Protein AF-A0A917MX29-F1 (afdb_monomer_lite)

Sequence (262 aa):
MLNQFNSNFSIVPTKEEEQGAFVQRCGYFIQLFNKLPDYDKLYDWVCLELGLNPNDVRDQNRSIFYPVKTYLNDLLPKDFLNTLKILTLLRHYYSKDVEMLGIFDKKITEIMGKASVSLGIHYKSGAFFPEGEKLLDIELVEFSMTSLSRYPNEEKDLRLALECYQKQIKNGVIENCYRCIEGLVRGLLKNNSTLIDNKPTLMRSIGLSDHWRKILAAYIEYGNEYGRHASENRHQFIDAEVEAYLYTTCLLIRLLVKFKAP

Radius of gyration: 26.78 Å; chains: 1; bounding box: 58×56×72 Å

Foldseek 3Di:
DVLVVCVVVVNDDDLLVLLLVLLVLLLVVQVVLLPDPCSVVLQCQLCVVVVHHSVVVQVVVDDPPDRDDDGVNSQDDSDSVSSQSSLLSVLVVCVVPPVVNVVSLVSSVVSCVPRSDDNQWDDDPSHIDGDDDVVLVCVLLVVLLVLCPVPVQLNVLLVQLVVCLVVVVLLSNLQSLLVSVQSLLCVQVVHDDGPLVCLVVCLVFLPDDPVVSVVVNVLNVVSVCRHPDPDPDDDDDDSVNSVVSSSVSSVVSVSSSPRDGD

pLDDT: mean 86.22, std 11.38, range [46.41, 96.5]

Organism: NCBI:txid1737353

Secondary structure (DSSP, 8-state):
-HHHHHHHTT----HHHHHHHHHHHHHHHHGGGGGSTTHHHHHHHHHHHTT--HHHHHHHT-BTTB-PPP-GGGG--S-HHHHHHHHHHHHHHGGG-HHHHHHHHHHHHHHHTT-SS--SEEEETTEEEESSSHHHHHHHHHHHH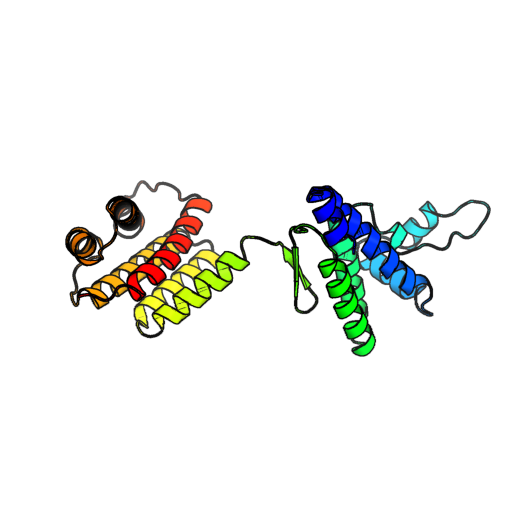HHGGG-HHHHHHHHHHHHHHHTT-HHHHHHHHHHHHHHHHHHHHTS---HHHHHHHHHHHS---HHHHHHHHHHHHHHHHHHT---SSPPPPPHHHHHHHHHHHHHHHHHHHH----

Structure (mmCIF, N/CA/C/O backbone):
data_AF-A0A917MX29-F1
#
_entry.id   AF-A0A917MX29-F1
#
loop_
_atom_site.group_PDB
_atom_site.id
_atom_site.type_symbol
_atom_site.label_atom_id
_atom_site.label_alt_id
_atom_site.label_comp_id
_atom_site.label_asym_id
_atom_site.label_entity_id
_atom_site.label_seq_id
_atom_site.pdbx_PDB_ins_code
_atom_site.Cartn_x
_atom_site.Cartn_y
_atom_site.Cartn_z
_atom_site.occupancy
_atom_site.B_iso_or_equiv
_atom_site.auth_seq_id
_atom_site.auth_comp_id
_atom_site.auth_asym_id
_atom_site.auth_atom_id
_atom_site.pdbx_PDB_model_num
ATOM 1 N N . MET A 1 1 ? 13.302 -25.825 -7.436 1.00 70.88 1 MET A N 1
ATOM 2 C CA . MET A 1 1 ? 14.668 -26.393 -7.414 1.00 70.88 1 MET A CA 1
ATOM 3 C C . MET A 1 1 ? 15.648 -25.454 -6.714 1.00 70.88 1 MET A C 1
ATOM 5 O O . MET A 1 1 ? 16.184 -25.865 -5.701 1.00 70.88 1 MET A O 1
ATOM 9 N N . LEU A 1 2 ? 15.816 -24.195 -7.150 1.00 73.12 2 LEU A N 1
ATOM 10 C CA . LEU A 1 2 ? 16.740 -23.253 -6.489 1.00 73.12 2 LEU A CA 1
ATOM 11 C C . LEU A 1 2 ? 16.353 -22.916 -5.034 1.00 73.12 2 LEU A C 1
ATOM 13 O O . LEU A 1 2 ? 17.198 -23.008 -4.160 1.00 73.12 2 LEU A O 1
ATOM 17 N N . ASN A 1 3 ? 15.072 -22.652 -4.744 1.00 73.38 3 ASN A N 1
ATOM 18 C CA . ASN A 1 3 ? 14.622 -22.383 -3.363 1.00 73.38 3 ASN A CA 1
ATOM 19 C C . ASN A 1 3 ? 14.904 -23.561 -2.414 1.00 73.38 3 ASN A C 1
ATOM 21 O O . ASN A 1 3 ? 15.289 -23.369 -1.267 1.00 73.38 3 ASN A O 1
ATOM 25 N N . GLN A 1 4 ? 14.761 -24.790 -2.917 1.00 78.00 4 GLN A N 1
ATOM 26 C CA . GLN A 1 4 ? 15.063 -26.005 -2.160 1.00 78.00 4 GLN A CA 1
ATOM 27 C C . GLN A 1 4 ? 16.574 -26.178 -1.956 1.00 78.00 4 GLN A C 1
ATOM 29 O O . GLN A 1 4 ? 16.999 -26.553 -0.872 1.00 78.00 4 GLN A O 1
ATOM 34 N N . PHE A 1 5 ? 17.389 -25.861 -2.969 1.00 85.69 5 PHE A N 1
ATOM 35 C CA . PHE A 1 5 ? 18.845 -25.831 -2.842 1.00 85.69 5 PHE A CA 1
ATOM 36 C C . PHE A 1 5 ? 19.285 -24.802 -1.790 1.00 85.69 5 PHE A C 1
ATOM 38 O O . PHE A 1 5 ? 19.964 -25.167 -0.839 1.00 85.69 5 PHE A O 1
ATOM 45 N N . ASN A 1 6 ? 18.825 -23.553 -1.893 1.00 83.50 6 ASN A N 1
ATOM 46 C CA . ASN A 1 6 ? 19.144 -22.494 -0.932 1.00 83.50 6 ASN A CA 1
ATOM 47 C C . ASN A 1 6 ? 18.762 -22.898 0.499 1.00 83.50 6 ASN A C 1
ATOM 49 O O . ASN A 1 6 ? 19.570 -22.753 1.413 1.00 83.50 6 ASN A O 1
ATOM 53 N N . SER A 1 7 ? 17.585 -23.508 0.673 1.00 80.94 7 SER A N 1
ATOM 54 C CA . SER A 1 7 ? 17.150 -24.054 1.962 1.00 80.94 7 SER A CA 1
ATOM 55 C C . SER A 1 7 ? 18.061 -25.172 2.481 1.00 80.94 7 SER A C 1
ATOM 57 O O . SER A 1 7 ? 18.324 -25.220 3.677 1.00 80.94 7 SER A O 1
ATOM 59 N N . ASN A 1 8 ? 18.541 -26.069 1.615 1.00 89.44 8 ASN A N 1
ATOM 60 C CA . ASN A 1 8 ? 19.403 -27.187 2.012 1.00 89.44 8 ASN A CA 1
ATOM 61 C C . ASN A 1 8 ? 20.819 -26.742 2.411 1.00 89.44 8 ASN A C 1
ATOM 63 O O . ASN A 1 8 ? 21.475 -27.433 3.186 1.00 89.44 8 ASN A O 1
ATOM 67 N N . PHE A 1 9 ? 21.291 -25.612 1.879 1.00 91.19 9 PHE A N 1
ATOM 68 C CA . PHE A 1 9 ? 22.631 -25.072 2.135 1.00 91.19 9 PHE A CA 1
ATOM 69 C C . PHE A 1 9 ? 22.625 -23.834 3.044 1.00 91.19 9 PHE A C 1
ATOM 71 O O . PHE A 1 9 ? 23.660 -23.190 3.195 1.00 91.19 9 PHE A O 1
ATOM 78 N N . SER A 1 10 ? 21.480 -23.494 3.648 1.00 89.06 10 SER A N 1
ATOM 79 C CA . SER A 1 10 ? 21.308 -22.302 4.494 1.00 89.06 10 SER A CA 1
ATOM 80 C C . SER A 1 10 ? 21.755 -20.999 3.813 1.00 89.06 10 SER A C 1
ATOM 82 O O . SER A 1 10 ? 22.268 -20.090 4.462 1.00 89.06 10 SER A O 1
ATOM 84 N N . ILE A 1 11 ? 21.567 -20.910 2.494 1.00 88.19 11 ILE A N 1
ATOM 85 C CA . ILE A 1 11 ? 21.863 -19.711 1.709 1.00 88.19 11 ILE A CA 1
ATOM 86 C C . ILE A 1 11 ? 20.618 -18.829 1.736 1.00 88.19 11 ILE A C 1
ATOM 88 O O . ILE A 1 11 ? 19.571 -19.213 1.215 1.00 88.19 11 ILE A O 1
ATOM 92 N N . VAL A 1 12 ? 20.732 -17.641 2.324 1.00 88.00 12 VAL A N 1
ATOM 93 C CA . VAL A 1 12 ? 19.668 -16.631 2.327 1.00 88.00 12 VAL A CA 1
ATOM 94 C C . VAL A 1 12 ? 20.173 -15.436 1.523 1.00 88.00 12 VAL A C 1
ATOM 96 O O . VAL A 1 12 ? 21.006 -14.693 2.043 1.00 88.00 12 VAL A O 1
ATOM 99 N N . PRO A 1 13 ? 19.744 -15.266 0.259 1.00 89.06 13 PRO A N 1
ATOM 100 C CA . PRO A 1 13 ? 20.169 -14.120 -0.529 1.00 89.06 13 PRO A CA 1
ATOM 101 C C . PRO A 1 13 ? 19.597 -12.827 0.048 1.00 89.06 13 PRO A C 1
ATOM 103 O O . PRO A 1 13 ? 18.505 -12.814 0.630 1.00 89.06 13 PRO A O 1
ATOM 106 N N . THR A 1 14 ? 20.322 -11.726 -0.129 1.00 90.94 14 THR A N 1
ATOM 107 C CA . THR A 1 14 ? 19.802 -10.402 0.216 1.00 90.94 14 THR A CA 1
ATOM 108 C C . THR A 1 14 ? 18.717 -9.972 -0.772 1.00 90.94 14 THR A C 1
ATOM 110 O O . THR A 1 14 ? 18.572 -10.521 -1.871 1.00 90.94 14 THR A O 1
ATOM 113 N N . LYS A 1 15 ? 17.944 -8.947 -0.399 1.00 88.00 15 LYS A N 1
ATOM 114 C CA . LYS A 1 15 ? 16.954 -8.340 -1.295 1.00 88.00 15 LYS A CA 1
ATOM 115 C C . LYS A 1 15 ? 17.612 -7.848 -2.586 1.00 88.00 15 LYS A C 1
ATOM 117 O O . LYS A 1 15 ? 17.077 -8.072 -3.665 1.00 88.00 15 LYS A O 1
ATOM 122 N N . GLU A 1 16 ? 18.773 -7.212 -2.484 1.00 92.31 16 GLU A N 1
ATOM 123 C CA . GLU A 1 16 ? 19.524 -6.664 -3.615 1.00 92.31 16 GLU A CA 1
ATOM 124 C C . GLU A 1 16 ? 20.020 -7.776 -4.553 1.00 92.31 16 GLU A C 1
ATOM 126 O O . GLU A 1 16 ? 19.913 -7.651 -5.774 1.00 92.31 16 GLU A O 1
ATOM 131 N N . GLU A 1 17 ? 20.507 -8.891 -4.000 1.00 93.31 17 GLU A N 1
ATOM 132 C CA . GLU A 1 17 ? 20.921 -10.063 -4.778 1.00 93.31 17 GLU A CA 1
ATOM 133 C C . GLU A 1 17 ? 19.740 -10.684 -5.532 1.00 93.31 17 GLU A C 1
ATOM 135 O O . GLU A 1 17 ? 19.845 -10.992 -6.723 1.00 93.31 17 GLU A O 1
ATOM 140 N N . GLU A 1 18 ? 18.587 -10.823 -4.873 1.00 94.00 18 GLU A N 1
ATOM 141 C CA . GLU A 1 18 ? 17.386 -11.381 -5.495 1.00 94.00 18 GLU A CA 1
ATOM 142 C C . GLU A 1 18 ? 16.771 -10.426 -6.530 1.00 94.00 18 GLU A C 1
ATOM 144 O O . GLU A 1 18 ? 16.300 -10.875 -7.578 1.00 94.00 18 GLU A O 1
ATOM 149 N N . GLN A 1 19 ? 16.837 -9.110 -6.306 1.00 94.62 19 GLN A N 1
ATOM 150 C CA . GLN A 1 19 ? 16.494 -8.104 -7.313 1.00 94.62 19 GLN A CA 1
ATOM 151 C C . GLN A 1 19 ? 17.418 -8.206 -8.532 1.00 94.62 19 GLN A C 1
ATOM 153 O O . GLN A 1 19 ? 16.934 -8.212 -9.664 1.00 94.62 19 GLN A O 1
ATOM 158 N N . GLY A 1 20 ? 18.727 -8.383 -8.331 1.00 94.31 20 GLY A N 1
ATOM 159 C CA . GLY A 1 20 ? 19.675 -8.646 -9.415 1.00 94.31 20 GLY A CA 1
ATOM 160 C C . GLY A 1 20 ? 19.345 -9.928 -10.190 1.00 94.31 20 GLY A C 1
ATOM 161 O O . GLY A 1 20 ? 19.308 -9.926 -11.424 1.00 94.31 20 GLY A O 1
ATOM 162 N N . ALA A 1 21 ? 19.019 -11.015 -9.486 1.00 93.50 21 ALA A N 1
ATOM 163 C CA . ALA A 1 21 ? 18.576 -12.265 -10.101 1.00 93.50 21 ALA A CA 1
ATOM 164 C C . ALA A 1 21 ? 17.251 -12.097 -10.869 1.00 93.50 21 ALA A C 1
ATOM 166 O O . ALA A 1 21 ? 17.077 -12.666 -11.951 1.00 93.50 21 ALA A O 1
ATOM 167 N N . PHE A 1 22 ? 16.320 -11.286 -10.359 1.00 94.69 22 PHE A N 1
ATOM 168 C CA . PHE A 1 22 ? 15.083 -10.933 -11.053 1.00 94.69 22 PHE A CA 1
ATOM 169 C C . PHE A 1 22 ? 15.354 -10.187 -12.361 1.00 94.69 22 PHE A C 1
ATOM 171 O O . PHE A 1 22 ? 14.794 -10.575 -13.389 1.00 94.69 22 PHE A O 1
ATOM 178 N N . VAL A 1 23 ? 16.247 -9.190 -12.352 1.00 94.81 23 VAL A N 1
ATOM 179 C CA . VAL A 1 23 ? 16.668 -8.465 -13.564 1.00 94.81 23 VAL A CA 1
ATOM 180 C C . VAL A 1 23 ? 17.221 -9.438 -14.605 1.00 94.81 23 VAL A C 1
ATOM 182 O O . VAL A 1 23 ? 16.808 -9.398 -15.762 1.00 94.81 23 VAL A O 1
ATOM 185 N N . GLN A 1 24 ? 18.074 -10.383 -14.199 1.00 93.31 24 GLN A N 1
ATOM 186 C CA . GLN A 1 24 ? 18.607 -11.405 -15.109 1.00 93.31 24 GLN A CA 1
ATOM 187 C C . GLN A 1 24 ? 17.505 -12.297 -15.699 1.00 93.31 24 GLN A C 1
ATOM 189 O O . GLN A 1 24 ? 17.464 -12.510 -16.911 1.00 93.31 24 GLN A O 1
ATOM 194 N N . ARG A 1 25 ? 16.577 -12.793 -14.867 1.00 94.38 25 ARG A N 1
ATOM 195 C CA . ARG A 1 25 ? 15.435 -13.608 -15.325 1.00 94.38 25 ARG A CA 1
ATOM 196 C C . ARG A 1 25 ? 14.557 -12.847 -16.321 1.00 94.38 25 ARG A C 1
ATOM 198 O O . ARG A 1 25 ? 14.152 -13.425 -17.330 1.00 94.38 25 ARG A O 1
ATOM 205 N N . CYS A 1 26 ? 14.302 -11.565 -16.067 1.00 94.44 26 CYS A N 1
ATOM 206 C CA . CYS A 1 26 ? 13.565 -10.697 -16.982 1.00 94.44 26 CYS A CA 1
ATOM 207 C C . CYS A 1 26 ? 14.339 -10.450 -18.277 1.00 94.44 26 CYS A C 1
ATOM 209 O O . CYS A 1 26 ? 13.745 -10.523 -19.346 1.00 94.44 26 CYS A O 1
ATOM 211 N N . GLY A 1 27 ? 15.657 -10.259 -18.210 1.00 92.81 27 GLY A N 1
ATOM 212 C CA . GLY A 1 27 ? 16.512 -10.123 -19.389 1.00 92.81 27 GLY A CA 1
ATOM 213 C C . GLY A 1 27 ? 16.423 -11.325 -20.334 1.00 92.81 27 GLY A C 1
ATOM 214 O O . GLY A 1 27 ? 16.344 -11.138 -21.546 1.00 92.81 27 GLY A O 1
ATOM 215 N N . TYR A 1 28 ? 16.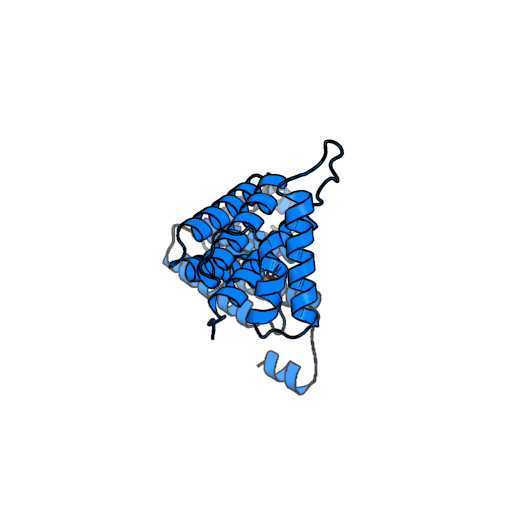364 -12.556 -19.812 1.00 92.81 28 TYR A N 1
ATOM 216 C CA . TYR A 1 28 ? 16.143 -13.748 -20.646 1.00 92.81 28 TYR A CA 1
ATOM 217 C C . TYR A 1 28 ? 14.750 -13.781 -21.282 1.00 92.81 28 TYR A C 1
ATOM 219 O O . TYR A 1 28 ? 14.596 -14.222 -22.418 1.00 92.81 28 TYR A O 1
ATOM 227 N N . PHE A 1 29 ? 13.728 -13.325 -20.558 1.00 94.12 29 PHE A N 1
ATOM 228 C CA . PHE A 1 29 ? 12.374 -13.230 -21.096 1.00 94.12 29 PHE A CA 1
ATOM 229 C C . PHE A 1 29 ? 12.274 -12.161 -22.194 1.00 94.12 29 PHE A C 1
ATOM 231 O O . PHE A 1 29 ? 11.731 -12.432 -23.262 1.00 94.12 29 PHE A O 1
ATOM 238 N N . ILE A 1 30 ? 12.866 -10.986 -21.972 1.00 91.69 30 ILE A N 1
ATOM 239 C CA . ILE A 1 30 ? 12.872 -9.863 -22.915 1.00 91.69 30 ILE A CA 1
ATOM 240 C C . ILE A 1 30 ? 13.612 -10.223 -24.216 1.00 91.69 30 ILE A C 1
ATOM 242 O O . ILE A 1 30 ? 13.196 -9.822 -25.301 1.00 91.69 30 ILE A O 1
ATOM 246 N N . GLN A 1 31 ? 14.639 -11.075 -24.157 1.00 90.00 31 GLN A N 1
ATOM 247 C CA . GLN A 1 31 ? 15.323 -11.567 -25.362 1.00 90.00 31 GLN A CA 1
ATOM 248 C C . GLN A 1 31 ? 14.411 -12.309 -26.344 1.00 90.00 31 GLN A C 1
ATOM 250 O O . GLN A 1 31 ? 14.731 -12.381 -27.533 1.00 90.00 31 GLN A O 1
ATOM 255 N N . LEU A 1 32 ? 13.283 -12.858 -25.885 1.00 90.00 32 LEU A N 1
ATOM 256 C CA . LEU A 1 32 ? 12.332 -13.530 -26.769 1.00 90.00 32 LEU A CA 1
ATOM 257 C C . LEU A 1 32 ? 11.683 -12.550 -27.758 1.00 90.00 32 LEU A C 1
ATOM 259 O O . LEU A 1 32 ? 11.400 -12.940 -28.890 1.00 90.00 32 LEU A O 1
ATOM 263 N N . PHE A 1 33 ? 11.534 -11.275 -27.381 1.00 89.25 33 PHE A N 1
ATOM 264 C CA . PHE A 1 33 ? 10.948 -10.237 -28.233 1.00 89.25 33 PHE A CA 1
ATOM 265 C C . PHE A 1 33 ? 11.866 -9.848 -29.400 1.00 89.25 33 PHE A C 1
ATOM 267 O O . PHE A 1 33 ? 11.380 -9.449 -30.452 1.00 89.25 33 PHE A O 1
ATOM 274 N N . ASN A 1 34 ? 13.182 -10.064 -29.285 1.00 86.88 34 ASN A N 1
ATOM 275 C CA . ASN A 1 34 ? 14.170 -9.738 -30.329 1.00 86.88 34 ASN A CA 1
ATOM 276 C C . ASN A 1 34 ? 13.963 -10.498 -31.654 1.00 86.88 34 ASN A C 1
ATOM 278 O O . ASN A 1 34 ? 14.605 -10.185 -32.667 1.00 86.88 34 ASN A O 1
ATOM 282 N N . LYS A 1 35 ? 13.134 -11.548 -31.621 1.00 88.38 35 LYS A N 1
ATOM 283 C CA . LYS A 1 35 ? 12.780 -12.399 -32.762 1.00 88.38 35 LYS A CA 1
ATOM 284 C C . LYS A 1 35 ? 11.438 -12.023 -33.394 1.00 88.38 35 LYS A C 1
ATOM 286 O O . LYS A 1 35 ? 11.057 -12.655 -34.376 1.00 88.38 35 LYS A O 1
ATOM 291 N N . LEU A 1 36 ? 10.721 -11.047 -32.837 1.00 88.75 36 LEU A N 1
ATOM 292 C CA . LEU A 1 36 ? 9.434 -10.633 -33.374 1.00 88.75 36 LEU A CA 1
ATOM 293 C C . LEU A 1 36 ? 9.610 -9.855 -34.688 1.00 88.75 36 LEU A C 1
ATOM 295 O O . LEU A 1 36 ? 10.566 -9.085 -34.814 1.00 88.75 36 LEU A O 1
ATOM 299 N N . PRO A 1 37 ? 8.700 -10.027 -35.664 1.00 88.06 37 PRO A N 1
ATOM 300 C CA . PRO A 1 37 ? 8.773 -9.322 -36.945 1.00 88.06 37 PRO A CA 1
ATOM 301 C C . PRO A 1 37 ? 8.727 -7.792 -36.825 1.00 88.06 37 PRO A C 1
ATOM 303 O O . PRO A 1 37 ? 9.249 -7.089 -37.684 1.00 88.06 37 PRO A O 1
ATOM 306 N N . ASP A 1 38 ? 8.098 -7.271 -35.773 1.00 90.94 38 ASP A N 1
ATOM 307 C CA . ASP A 1 38 ? 7.887 -5.847 -35.500 1.00 90.94 38 ASP A CA 1
ATOM 308 C C . ASP A 1 38 ? 8.822 -5.291 -34.415 1.00 90.94 38 ASP A C 1
ATOM 310 O O . ASP A 1 38 ? 8.616 -4.180 -33.922 1.00 90.94 38 ASP A O 1
ATOM 314 N N . TYR A 1 39 ? 9.880 -6.031 -34.076 1.00 92.06 39 TYR A N 1
ATOM 315 C CA . TYR A 1 39 ? 10.790 -5.693 -32.988 1.00 92.06 39 TYR A CA 1
ATOM 316 C C . TYR A 1 39 ? 11.366 -4.269 -33.073 1.00 92.06 39 TYR A C 1
ATOM 318 O O . TYR A 1 39 ? 11.415 -3.581 -32.058 1.00 92.06 39 TYR A O 1
ATOM 326 N N . ASP A 1 40 ? 11.755 -3.787 -34.258 1.00 91.88 40 ASP A N 1
ATOM 327 C CA . ASP A 1 40 ? 12.324 -2.436 -34.393 1.00 91.88 40 ASP A CA 1
ATOM 328 C C . ASP A 1 40 ? 11.312 -1.342 -34.019 1.00 91.88 40 ASP A C 1
ATOM 330 O O . ASP A 1 40 ? 11.675 -0.359 -33.375 1.00 91.88 40 ASP A O 1
ATOM 334 N N . LYS A 1 41 ? 10.026 -1.547 -34.348 1.00 94.06 41 LYS A N 1
ATOM 335 C CA . LYS A 1 41 ? 8.942 -0.631 -33.960 1.00 94.06 41 LYS A CA 1
ATOM 336 C C . LYS A 1 41 ? 8.697 -0.672 -32.460 1.00 94.06 41 LYS A C 1
ATOM 338 O O . LYS A 1 41 ? 8.479 0.372 -31.853 1.00 94.06 41 LYS A O 1
ATOM 343 N N . LEU A 1 42 ? 8.717 -1.870 -31.875 1.00 94.25 42 LEU A N 1
ATOM 344 C CA . LEU A 1 42 ? 8.610 -2.042 -30.432 1.00 94.25 42 LEU A CA 1
ATOM 345 C C . LEU A 1 42 ? 9.764 -1.331 -29.714 1.00 94.25 42 LEU A C 1
ATOM 347 O O . LEU A 1 42 ? 9.528 -0.592 -28.764 1.00 94.25 42 LEU A O 1
ATOM 351 N N . TYR A 1 43 ? 10.998 -1.533 -30.177 1.00 93.88 43 TYR A N 1
ATOM 352 C CA . TYR A 1 43 ? 12.190 -0.916 -29.605 1.00 93.88 43 TYR A CA 1
ATOM 353 C C . TYR A 1 43 ? 12.117 0.613 -29.660 1.00 93.88 43 TYR A C 1
ATOM 355 O O . TYR A 1 43 ? 12.311 1.266 -28.637 1.00 93.88 43 TYR A O 1
ATOM 363 N N . ASP A 1 44 ? 11.780 1.181 -30.823 1.00 94.44 44 ASP A N 1
ATOM 364 C CA . ASP A 1 44 ? 11.610 2.629 -30.986 1.00 94.44 44 ASP A CA 1
ATOM 365 C C . ASP A 1 44 ? 10.549 3.182 -30.044 1.00 94.44 44 ASP A C 1
ATOM 367 O O . ASP A 1 44 ? 10.771 4.195 -29.384 1.00 94.44 44 ASP A O 1
ATOM 371 N N . TRP A 1 45 ? 9.413 2.491 -29.950 1.00 95.75 45 TRP A N 1
ATOM 372 C CA . TRP A 1 45 ? 8.330 2.888 -29.067 1.00 95.75 45 TRP A CA 1
ATOM 373 C C . TRP A 1 45 ? 8.765 2.872 -27.594 1.00 95.75 45 TRP A C 1
ATOM 375 O O . TRP A 1 45 ? 8.568 3.863 -26.897 1.00 95.75 45 TRP A O 1
ATOM 385 N N . VAL A 1 46 ? 9.442 1.812 -27.133 1.00 94.38 46 VAL A N 1
ATOM 386 C CA . VAL A 1 46 ? 9.964 1.740 -25.755 1.00 94.38 46 VAL A CA 1
ATOM 387 C C . VAL A 1 46 ? 10.977 2.857 -25.482 1.00 94.38 46 VAL A C 1
ATOM 389 O O . VAL A 1 46 ? 10.911 3.479 -24.425 1.00 94.38 46 VAL A O 1
ATOM 392 N N . CYS A 1 47 ? 11.890 3.147 -26.415 1.00 93.81 47 CYS A N 1
ATOM 393 C CA . CYS A 1 47 ? 12.835 4.260 -26.281 1.00 93.81 47 CYS A CA 1
ATOM 394 C C . CYS A 1 47 ? 12.110 5.597 -26.098 1.00 93.81 47 CYS A C 1
ATOM 396 O O . CYS A 1 47 ? 12.421 6.334 -25.163 1.00 93.81 47 CYS A O 1
ATOM 398 N N . LEU A 1 48 ? 11.121 5.887 -26.946 1.00 95.19 48 LEU A N 1
ATOM 399 C CA . LEU A 1 48 ? 10.369 7.140 -26.891 1.00 95.19 48 LEU A CA 1
ATOM 400 C C . LEU A 1 48 ? 9.593 7.294 -25.577 1.00 95.19 48 LEU A C 1
ATOM 402 O O . LEU A 1 48 ? 9.636 8.364 -24.974 1.00 95.19 48 LEU A O 1
ATOM 406 N N . GLU A 1 49 ? 8.955 6.229 -25.091 1.00 95.25 49 GLU A N 1
ATOM 407 C CA . GLU A 1 49 ? 8.251 6.232 -23.798 1.00 95.25 49 GLU A CA 1
ATOM 408 C C . GLU A 1 49 ? 9.202 6.409 -22.600 1.00 95.25 49 GLU A C 1
ATOM 410 O O . GLU A 1 49 ? 8.815 6.926 -21.553 1.00 95.25 49 GLU A O 1
ATOM 415 N N . LEU A 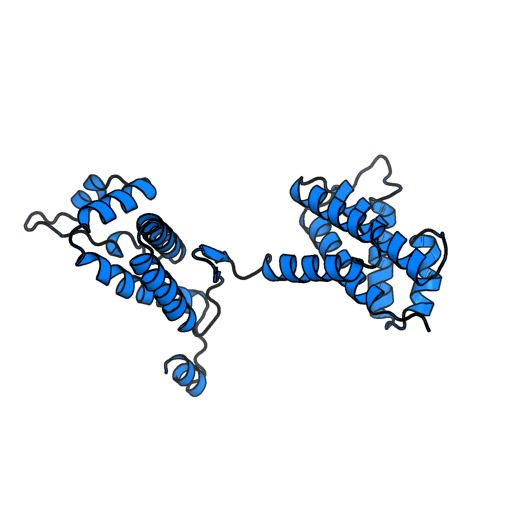1 50 ? 10.472 6.023 -22.750 1.00 91.88 50 LEU A N 1
ATOM 416 C CA . LEU A 1 50 ? 11.531 6.301 -21.775 1.00 91.88 50 LEU A CA 1
ATOM 417 C C . LEU A 1 50 ? 12.144 7.706 -21.929 1.00 91.88 50 LEU A C 1
ATOM 419 O O . LEU A 1 50 ? 13.034 8.062 -21.156 1.00 91.88 50 LEU A O 1
ATOM 423 N N . GLY A 1 51 ? 11.691 8.506 -22.901 1.00 93.44 51 GLY A N 1
ATOM 424 C CA . GLY A 1 51 ? 12.249 9.827 -23.204 1.00 93.44 51 GLY A CA 1
ATOM 425 C C . GLY A 1 51 ? 13.609 9.776 -23.906 1.00 93.44 51 GLY A C 1
ATOM 426 O O . GLY A 1 51 ? 14.375 10.735 -23.833 1.00 93.44 51 GLY A O 1
ATOM 427 N N . LEU A 1 52 ? 13.930 8.660 -24.561 1.00 92.06 52 LEU A N 1
ATOM 428 C CA . LEU A 1 52 ? 15.173 8.442 -25.294 1.00 92.06 52 LEU A CA 1
ATOM 429 C C . LEU A 1 52 ? 14.932 8.560 -26.800 1.00 92.06 52 LEU A C 1
ATOM 431 O O . LEU A 1 52 ? 13.953 8.042 -27.337 1.00 92.06 52 LEU A O 1
ATOM 435 N N . ASN A 1 53 ? 15.870 9.187 -27.505 1.00 92.50 53 ASN A N 1
ATOM 436 C CA . ASN A 1 53 ? 15.889 9.156 -28.961 1.00 92.50 53 ASN A CA 1
ATOM 437 C C . ASN A 1 53 ? 16.485 7.814 -29.427 1.00 92.50 53 ASN A C 1
ATOM 439 O O . ASN A 1 53 ? 17.661 7.549 -29.163 1.00 92.50 53 ASN A O 1
ATOM 443 N N . PRO A 1 54 ? 15.721 6.960 -30.130 1.00 90.75 54 PRO A N 1
ATOM 444 C CA . PRO A 1 54 ? 16.194 5.633 -30.507 1.00 90.75 54 PRO A CA 1
ATOM 445 C C . PRO A 1 54 ? 17.396 5.662 -31.462 1.00 90.75 54 PRO A C 1
ATOM 447 O O . PRO A 1 54 ? 18.198 4.729 -31.452 1.00 90.75 54 PRO A O 1
ATOM 450 N N . ASN A 1 55 ? 17.558 6.718 -32.267 1.00 90.12 55 ASN A N 1
ATOM 451 C CA . ASN A 1 55 ? 18.725 6.858 -33.140 1.00 90.12 55 ASN A CA 1
ATOM 452 C C . ASN A 1 55 ? 19.992 7.137 -32.332 1.00 90.12 55 ASN A C 1
ATOM 454 O O . ASN A 1 55 ? 21.007 6.496 -32.581 1.00 90.12 55 ASN A O 1
ATOM 458 N N . ASP A 1 56 ? 19.904 7.988 -31.307 1.00 89.00 56 ASP A N 1
ATOM 459 C CA . ASP A 1 56 ? 21.042 8.294 -30.437 1.00 89.00 56 ASP A CA 1
ATOM 460 C C . ASP A 1 56 ? 21.495 7.037 -29.680 1.00 89.00 56 ASP A C 1
ATOM 462 O O . ASP A 1 56 ? 22.690 6.756 -29.591 1.00 89.00 56 ASP A O 1
ATOM 466 N N . VAL A 1 57 ? 20.545 6.225 -29.198 1.00 87.31 57 VAL A N 1
ATOM 467 C CA . VAL A 1 57 ? 20.856 4.952 -28.524 1.00 87.31 57 VAL A CA 1
ATOM 468 C C . VAL A 1 57 ? 21.486 3.941 -29.490 1.00 87.31 57 VAL A C 1
ATOM 470 O O . VAL A 1 57 ? 22.416 3.221 -29.120 1.00 87.31 57 VAL A O 1
ATOM 473 N N . ARG A 1 58 ? 21.026 3.881 -30.745 1.00 86.69 58 ARG A N 1
ATOM 474 C CA . ARG A 1 58 ? 21.646 3.033 -31.777 1.00 86.69 58 ARG A CA 1
ATOM 475 C C . ARG A 1 58 ? 23.050 3.499 -32.129 1.00 86.69 58 ARG A C 1
ATOM 477 O O . ARG A 1 58 ? 23.944 2.665 -32.228 1.00 86.69 58 ARG A O 1
ATOM 484 N N . ASP A 1 59 ? 23.249 4.801 -32.299 1.00 83.25 59 ASP A N 1
ATOM 485 C CA . ASP A 1 59 ? 24.530 5.388 -32.689 1.00 83.25 59 ASP A CA 1
ATOM 486 C C . ASP A 1 59 ? 25.593 5.217 -31.600 1.00 83.25 59 ASP A C 1
ATOM 488 O O . ASP A 1 59 ? 26.736 4.897 -31.920 1.00 83.25 59 ASP A O 1
ATOM 492 N N . GLN A 1 60 ? 25.214 5.296 -30.320 1.00 80.00 60 GLN A N 1
ATOM 493 C CA . GLN A 1 60 ? 26.100 4.952 -29.197 1.00 80.00 60 GLN A CA 1
ATOM 494 C C . GLN A 1 60 ? 26.585 3.496 -29.236 1.00 80.00 60 GLN A C 1
ATOM 496 O O . GLN A 1 60 ? 27.675 3.194 -28.752 1.00 80.00 60 GLN A O 1
ATOM 501 N N . ASN A 1 61 ? 25.794 2.599 -29.827 1.00 71.56 61 ASN A N 1
ATOM 502 C CA . ASN A 1 61 ? 26.101 1.176 -29.931 1.00 71.56 61 ASN A CA 1
ATOM 503 C C . ASN A 1 61 ? 26.695 0.780 -31.292 1.00 71.56 61 ASN A C 1
ATOM 505 O O . ASN A 1 61 ? 27.050 -0.383 -31.482 1.00 71.56 61 ASN A O 1
ATOM 509 N N . ARG A 1 62 ? 26.832 1.706 -32.254 1.00 71.38 62 ARG A N 1
ATOM 510 C CA . ARG A 1 62 ? 27.407 1.396 -33.569 1.00 71.38 62 ARG A CA 1
ATOM 511 C C . ARG A 1 62 ? 28.910 1.153 -33.458 1.00 71.38 62 ARG A C 1
ATOM 513 O O . ARG A 1 62 ? 29.692 2.050 -33.162 1.00 71.38 62 ARG A O 1
ATOM 520 N N . SER A 1 63 ? 29.327 -0.065 -33.797 1.00 67.69 63 SER A N 1
ATOM 521 C CA . SER A 1 63 ? 30.713 -0.328 -34.179 1.00 67.69 63 SER A CA 1
ATOM 522 C C . SER A 1 63 ? 30.951 0.190 -35.597 1.00 67.69 63 SER A C 1
ATOM 524 O O . SER A 1 63 ? 30.116 -0.011 -36.477 1.00 67.69 63 SER A O 1
ATOM 526 N N . ILE A 1 64 ? 32.118 0.794 -35.839 1.00 65.44 64 ILE A N 1
ATOM 527 C CA . ILE A 1 64 ? 32.543 1.303 -37.158 1.00 65.44 64 ILE A CA 1
ATOM 528 C C . ILE A 1 64 ? 32.481 0.206 -38.241 1.00 65.44 64 ILE A C 1
ATOM 530 O O . ILE A 1 64 ? 32.346 0.507 -39.424 1.00 65.44 64 ILE A O 1
ATOM 534 N N . PHE A 1 65 ? 32.549 -1.069 -37.847 1.00 63.72 65 PHE A N 1
ATOM 535 C CA . PHE A 1 65 ? 32.727 -2.184 -38.774 1.00 63.72 65 PHE A CA 1
ATOM 536 C C . PHE A 1 65 ? 31.469 -3.020 -39.038 1.00 63.72 65 PHE A C 1
ATOM 538 O O . PHE A 1 65 ? 31.452 -3.742 -40.031 1.00 63.72 65 PHE A O 1
ATOM 545 N N . TYR A 1 66 ? 30.419 -2.933 -38.209 1.00 59.78 66 TYR A N 1
ATOM 546 C CA . TYR A 1 66 ? 29.204 -3.744 -38.378 1.00 59.78 66 TYR A CA 1
ATOM 547 C C . TYR A 1 66 ? 27.960 -3.041 -37.818 1.00 59.78 66 TYR A C 1
ATOM 549 O O . TYR A 1 66 ? 28.039 -2.443 -36.742 1.00 59.78 66 TYR A O 1
ATOM 557 N N . PRO A 1 67 ? 26.791 -3.150 -38.482 1.00 59.72 67 PRO A N 1
ATOM 558 C CA . PRO A 1 67 ? 25.532 -2.700 -37.904 1.00 59.72 67 PRO A CA 1
ATOM 559 C C . PRO A 1 67 ? 25.231 -3.530 -36.650 1.00 59.72 67 PRO A C 1
ATOM 561 O O . PRO A 1 67 ? 24.923 -4.720 -36.730 1.00 59.72 67 PRO A O 1
ATOM 564 N N . VAL A 1 68 ? 25.354 -2.909 -35.478 1.00 68.06 68 VAL A N 1
ATOM 565 C CA . VAL A 1 68 ? 25.021 -3.545 -34.201 1.00 68.06 68 VAL A CA 1
ATOM 566 C C . VAL A 1 68 ? 23.506 -3.524 -34.052 1.00 68.06 68 VAL A C 1
ATOM 568 O O . VAL A 1 68 ? 22.886 -2.461 -34.027 1.00 68.06 68 VAL A O 1
ATOM 571 N N . LYS A 1 69 ? 22.897 -4.711 -33.996 1.00 74.00 69 LYS A N 1
ATOM 572 C CA . LYS A 1 69 ? 21.476 -4.853 -33.675 1.00 74.00 69 LYS A CA 1
ATOM 573 C C . LYS A 1 69 ? 21.284 -4.457 -32.210 1.00 74.00 69 LYS A C 1
ATOM 575 O O . LYS A 1 69 ? 21.898 -5.074 -31.345 1.00 74.00 69 LYS A O 1
ATOM 580 N N . THR A 1 70 ? 20.463 -3.443 -31.948 1.00 81.69 70 THR A N 1
ATOM 581 C CA . THR A 1 70 ? 20.146 -2.994 -30.588 1.00 81.69 70 THR A CA 1
ATOM 582 C C . THR A 1 70 ? 19.093 -3.884 -29.949 1.00 81.69 70 THR A C 1
ATOM 584 O O . THR A 1 70 ? 18.073 -4.216 -30.560 1.00 81.69 70 THR A O 1
ATOM 587 N N . TYR A 1 71 ? 19.317 -4.254 -28.697 1.00 85.81 71 TYR A N 1
ATOM 588 C CA . TYR A 1 71 ? 18.441 -5.115 -27.922 1.00 85.81 71 TYR A CA 1
ATOM 589 C C . TYR A 1 71 ? 17.715 -4.318 -26.836 1.00 85.81 71 TYR A C 1
ATOM 591 O O . TYR A 1 71 ? 18.285 -3.415 -26.234 1.00 85.81 71 TYR A O 1
ATOM 599 N N . LEU A 1 72 ? 16.471 -4.682 -26.511 1.00 85.38 72 LEU A N 1
ATOM 600 C CA . LEU A 1 72 ? 15.774 -4.139 -25.336 1.00 85.38 72 LEU A CA 1
ATOM 601 C C . LEU A 1 72 ? 16.583 -4.393 -24.054 1.00 85.38 72 LEU A C 1
ATOM 603 O O . LEU A 1 72 ? 16.504 -3.618 -23.109 1.00 85.38 72 LEU A O 1
ATOM 607 N N . ASN A 1 73 ? 17.411 -5.442 -24.045 1.00 83.88 73 ASN A N 1
ATOM 608 C CA . ASN A 1 73 ? 18.359 -5.706 -22.968 1.00 83.88 73 ASN A CA 1
ATOM 609 C C . ASN A 1 73 ? 19.433 -4.625 -22.818 1.00 83.88 73 ASN A C 1
ATOM 611 O O . ASN A 1 73 ? 19.912 -4.431 -21.708 1.00 83.88 73 ASN A O 1
ATOM 615 N N . ASP A 1 74 ? 19.787 -3.916 -23.888 1.00 82.75 74 ASP A N 1
ATOM 616 C CA . ASP A 1 74 ? 20.738 -2.802 -23.824 1.00 82.75 74 ASP A CA 1
ATOM 617 C C . ASP A 1 74 ? 20.092 -1.577 -23.152 1.00 82.75 74 ASP A C 1
ATOM 619 O O . ASP A 1 74 ? 20.784 -0.740 -22.578 1.00 82.75 74 ASP A O 1
ATOM 623 N N . LEU A 1 75 ? 18.752 -1.506 -23.168 1.00 80.25 75 LEU A N 1
ATOM 624 C CA . LEU A 1 75 ? 17.958 -0.521 -22.429 1.00 80.25 75 LEU A CA 1
ATOM 625 C C . LEU A 1 75 ? 17.688 -0.933 -20.981 1.00 80.25 75 LEU A C 1
ATOM 627 O O . LEU A 1 75 ? 17.108 -0.143 -20.242 1.00 80.25 75 LEU A O 1
ATOM 631 N N . LEU A 1 76 ? 18.055 -2.150 -20.569 1.00 71.56 76 LEU A N 1
ATOM 632 C CA . LEU A 1 76 ? 18.050 -2.544 -19.166 1.00 71.56 76 LEU A CA 1
ATOM 633 C C . LEU A 1 76 ? 19.412 -2.140 -18.587 1.00 71.56 76 LEU A C 1
ATOM 635 O O . LEU A 1 76 ? 20.372 -2.907 -18.710 1.00 71.56 76 LEU A O 1
ATOM 639 N N . PRO A 1 77 ? 19.550 -0.998 -17.882 1.00 62.12 77 PRO A N 1
ATOM 640 C CA . PRO A 1 77 ? 20.618 -0.931 -16.903 1.00 62.12 77 PRO A CA 1
ATOM 641 C C . PRO A 1 77 ? 20.478 -2.149 -15.986 1.00 62.12 77 PRO A C 1
ATOM 643 O O . PRO A 1 77 ? 19.384 -2.697 -15.820 1.00 62.12 77 PRO A O 1
ATOM 646 N N . LYS A 1 78 ? 21.563 -2.550 -15.325 1.00 70.00 78 LYS A N 1
ATOM 647 C CA . LYS A 1 78 ? 21.550 -3.574 -14.261 1.00 70.00 78 LYS A CA 1
ATOM 648 C C . LYS A 1 78 ? 20.749 -3.127 -13.016 1.00 70.00 78 LYS A C 1
ATOM 650 O O . LYS A 1 78 ? 21.076 -3.503 -11.899 1.00 70.00 78 LYS A O 1
ATOM 655 N N . ASP A 1 79 ? 19.747 -2.282 -13.215 1.00 86.94 79 ASP A N 1
ATOM 656 C CA . ASP A 1 79 ? 18.905 -1.629 -12.243 1.00 86.94 79 ASP A CA 1
ATOM 657 C C . ASP A 1 79 ? 17.505 -2.249 -12.263 1.00 86.94 79 ASP A C 1
ATOM 659 O O . ASP A 1 79 ? 16.853 -2.425 -13.302 1.00 86.94 79 ASP A O 1
ATOM 663 N N . PHE A 1 80 ? 17.045 -2.566 -11.063 1.00 92.62 80 PHE A N 1
ATOM 664 C CA . PHE A 1 80 ? 15.761 -3.191 -10.819 1.00 92.62 80 PHE A CA 1
ATOM 665 C C . PHE A 1 80 ? 14.601 -2.297 -11.271 1.00 92.62 80 PHE A C 1
ATOM 667 O O . PHE A 1 80 ? 13.688 -2.769 -11.949 1.00 92.62 80 PHE A O 1
ATOM 674 N N . LEU A 1 81 ? 14.657 -0.995 -10.977 1.00 91.69 81 LEU A N 1
ATOM 675 C CA . LEU A 1 81 ? 13.559 -0.075 -11.270 1.00 91.69 81 LEU A CA 1
ATOM 676 C C . LEU A 1 81 ? 13.352 0.116 -12.777 1.00 91.69 81 LEU A C 1
ATOM 678 O O . LEU A 1 81 ? 12.218 0.073 -13.256 1.00 91.69 81 LEU A O 1
ATOM 682 N N . ASN A 1 82 ? 14.428 0.291 -13.544 1.00 90.62 82 ASN A N 1
ATOM 683 C CA . ASN A 1 82 ? 14.319 0.417 -14.998 1.00 90.62 82 ASN A CA 1
ATOM 684 C C . ASN A 1 82 ? 13.820 -0.872 -15.665 1.00 90.62 82 ASN A C 1
ATOM 686 O O . ASN A 1 82 ? 13.047 -0.801 -16.621 1.00 90.62 82 ASN A O 1
ATOM 690 N N . THR A 1 83 ? 14.146 -2.041 -15.103 1.00 93.94 83 THR A N 1
ATOM 691 C CA . THR A 1 83 ? 13.546 -3.309 -15.542 1.00 93.94 83 THR A CA 1
ATOM 692 C C . THR A 1 83 ? 12.025 -3.294 -15.372 1.00 93.94 83 THR A C 1
ATOM 694 O O . THR A 1 83 ? 11.304 -3.636 -16.307 1.00 93.94 83 THR A O 1
ATOM 697 N N . LEU A 1 84 ? 11.509 -2.829 -14.228 1.00 94.38 84 LEU A N 1
ATOM 698 C CA . LEU A 1 84 ? 10.060 -2.715 -14.009 1.00 94.38 84 LEU A CA 1
ATOM 699 C C . LEU A 1 84 ? 9.394 -1.743 -14.991 1.00 94.38 84 LEU A C 1
ATOM 701 O O . LEU A 1 84 ? 8.301 -2.034 -15.487 1.00 94.38 84 LEU A O 1
ATOM 705 N N . LYS A 1 85 ? 10.048 -0.616 -15.311 1.00 93.56 85 LYS A N 1
ATOM 706 C CA . LYS A 1 85 ? 9.550 0.338 -16.317 1.00 93.56 85 LYS A CA 1
ATOM 707 C C . LYS A 1 85 ? 9.408 -0.329 -17.680 1.00 93.56 85 LYS A C 1
ATOM 709 O O . LYS A 1 85 ? 8.331 -0.278 -18.262 1.00 93.56 85 LYS A O 1
ATOM 714 N N . ILE A 1 86 ? 10.450 -1.016 -18.150 1.00 93.81 86 ILE A N 1
ATOM 715 C CA . ILE A 1 86 ? 10.429 -1.698 -19.451 1.00 93.81 86 ILE A CA 1
ATOM 716 C C . ILE A 1 86 ? 9.344 -2.773 -19.493 1.00 93.81 86 ILE A C 1
ATOM 718 O O . ILE A 1 86 ? 8.590 -2.835 -20.459 1.00 93.81 86 ILE A O 1
ATOM 722 N N . LEU A 1 87 ? 9.198 -3.579 -18.440 1.00 95.06 87 LEU A N 1
ATOM 723 C CA . LEU A 1 87 ? 8.127 -4.578 -18.371 1.00 95.06 87 LEU A CA 1
ATOM 724 C C . LEU A 1 87 ? 6.730 -3.940 -18.395 1.00 95.06 87 LEU A C 1
ATOM 726 O O . LEU A 1 87 ? 5.827 -4.467 -19.041 1.00 95.06 87 LEU A O 1
ATOM 730 N N . THR A 1 88 ? 6.555 -2.795 -17.732 1.00 95.06 88 THR A N 1
ATOM 731 C CA . THR A 1 88 ? 5.294 -2.037 -17.748 1.00 95.06 88 THR A CA 1
ATOM 732 C C . THR A 1 88 ? 4.984 -1.508 -19.150 1.00 95.06 88 THR A C 1
ATOM 734 O O . THR A 1 88 ? 3.855 -1.646 -19.623 1.00 95.06 88 THR A O 1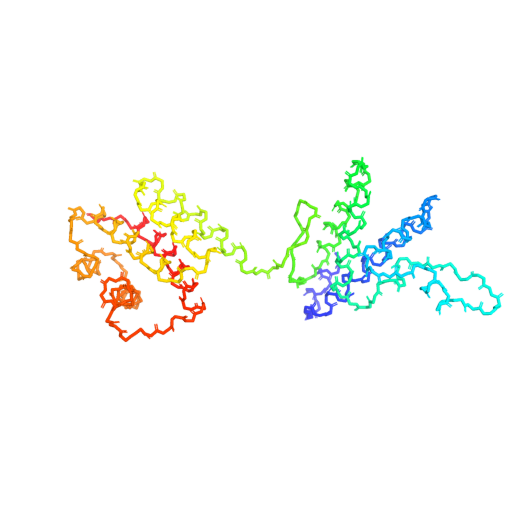
ATOM 737 N N . LEU A 1 89 ? 5.990 -0.966 -19.841 1.00 95.25 89 LEU A N 1
ATOM 738 C CA . LEU A 1 89 ? 5.865 -0.478 -21.214 1.00 95.25 89 LEU A CA 1
ATOM 739 C C . LEU A 1 89 ? 5.553 -1.615 -22.188 1.00 95.25 89 LEU A C 1
ATOM 741 O O . LEU A 1 89 ? 4.596 -1.515 -22.949 1.00 95.25 89 LEU A O 1
ATOM 745 N N . LEU A 1 90 ? 6.287 -2.728 -22.120 1.00 94.25 90 LEU A N 1
ATOM 746 C CA . LEU A 1 90 ? 6.035 -3.905 -22.957 1.00 94.25 90 LEU A CA 1
ATOM 747 C C . LEU A 1 90 ? 4.603 -4.406 -22.791 1.00 94.25 90 LEU A C 1
ATOM 749 O O . LEU A 1 90 ? 3.904 -4.643 -23.773 1.00 94.25 90 LEU A O 1
ATOM 753 N N . ARG A 1 91 ? 4.127 -4.500 -21.550 1.00 94.06 91 ARG A N 1
ATOM 754 C CA . ARG A 1 91 ? 2.742 -4.873 -21.291 1.00 94.06 91 ARG A CA 1
ATOM 755 C C . ARG A 1 91 ? 1.750 -3.888 -21.915 1.00 94.06 91 ARG A C 1
ATOM 757 O O . ARG A 1 91 ? 0.746 -4.308 -22.487 1.00 94.06 91 ARG A O 1
ATOM 764 N N . HIS A 1 92 ? 2.008 -2.584 -21.797 1.00 93.75 92 HIS A N 1
ATOM 765 C CA . HIS A 1 92 ? 1.153 -1.551 -22.378 1.00 93.75 92 HIS A CA 1
ATOM 766 C C . HIS A 1 92 ? 1.120 -1.624 -23.912 1.00 93.75 92 HIS A C 1
ATOM 768 O O . HIS A 1 92 ? 0.036 -1.539 -24.496 1.00 93.75 92 HIS A O 1
ATOM 774 N N . TYR A 1 93 ? 2.264 -1.880 -24.551 1.00 94.25 93 TYR A N 1
ATOM 775 C CA . TYR A 1 93 ? 2.367 -2.094 -25.995 1.00 94.25 93 TYR A CA 1
ATOM 776 C C . TYR A 1 93 ? 1.438 -3.219 -26.474 1.00 94.25 93 TYR A C 1
ATOM 778 O O . TYR A 1 93 ? 0.669 -3.039 -27.417 1.00 94.25 93 TYR A O 1
ATOM 786 N N . TYR A 1 94 ? 1.424 -4.346 -25.755 1.00 93.44 94 TYR A N 1
ATOM 787 C CA . TYR A 1 94 ? 0.568 -5.499 -26.059 1.00 93.44 94 TYR A CA 1
ATOM 788 C C . TYR A 1 94 ? -0.845 -5.413 -25.462 1.00 93.44 94 TYR A C 1
ATOM 790 O O . TYR A 1 94 ? -1.590 -6.384 -25.518 1.00 93.44 94 TYR A O 1
ATOM 798 N N . SER A 1 95 ? -1.273 -4.266 -24.924 1.00 92.00 95 SER A N 1
ATOM 799 C CA . SER A 1 95 ? -2.581 -4.136 -24.251 1.00 92.00 95 SER A CA 1
ATOM 800 C C . SER A 1 95 ? -3.793 -4.477 -25.128 1.00 92.00 95 SER A C 1
ATOM 802 O O . SER A 1 95 ? -4.850 -4.823 -24.601 1.00 92.00 95 SER A O 1
ATOM 804 N N . LYS A 1 96 ? -3.652 -4.386 -26.456 1.00 92.94 96 LYS A N 1
ATOM 805 C CA . LYS A 1 96 ? -4.695 -4.733 -27.436 1.00 92.94 96 LYS A CA 1
ATOM 806 C C . LYS A 1 96 ? -4.621 -6.183 -27.927 1.00 92.94 96 LYS A C 1
ATOM 808 O O . LYS A 1 96 ? -5.566 -6.643 -28.560 1.00 92.94 96 LYS A O 1
ATOM 813 N N . ASP A 1 97 ? -3.528 -6.885 -27.647 1.00 93.88 97 ASP A N 1
ATOM 814 C CA . ASP A 1 97 ? -3.313 -8.281 -28.020 1.00 93.88 97 ASP A CA 1
ATOM 815 C C . ASP A 1 97 ? -3.534 -9.167 -26.788 1.00 93.88 97 ASP A C 1
ATOM 817 O O . ASP A 1 97 ? -2.650 -9.353 -25.954 1.00 93.88 97 ASP A O 1
ATOM 821 N N . VAL A 1 98 ? -4.757 -9.683 -26.648 1.00 93.31 98 VAL A N 1
ATOM 822 C CA . VAL A 1 98 ? -5.192 -10.435 -25.459 1.00 93.31 98 VAL A CA 1
ATOM 823 C C . VAL A 1 98 ? -4.364 -11.707 -25.247 1.00 93.31 98 VAL A C 1
ATOM 825 O O . VAL A 1 98 ? -4.089 -12.073 -24.103 1.00 93.31 98 VAL A O 1
ATOM 828 N N . GLU A 1 99 ? -3.957 -12.376 -26.328 1.00 94.12 99 GLU A N 1
ATOM 829 C CA . GLU A 1 99 ? -3.176 -13.611 -26.250 1.00 94.12 99 GLU A CA 1
ATOM 830 C C . GLU A 1 99 ? -1.753 -13.317 -25.771 1.00 94.12 99 GLU A C 1
ATOM 832 O O . GLU A 1 99 ? -1.302 -13.893 -24.774 1.00 94.12 99 GLU A O 1
ATOM 837 N N . MET A 1 100 ? -1.077 -12.356 -26.411 1.00 92.00 100 MET A N 1
ATOM 838 C CA . MET A 1 100 ? 0.262 -11.934 -25.998 1.00 92.00 100 MET A CA 1
ATOM 839 C C . MET A 1 100 ? 0.268 -11.373 -24.578 1.00 92.00 100 MET A C 1
ATOM 841 O O . MET A 1 100 ? 1.176 -11.684 -23.806 1.00 92.00 100 MET A O 1
ATOM 845 N N . LEU A 1 101 ? -0.757 -10.609 -24.197 1.00 92.69 101 LEU A N 1
ATOM 846 C CA . LEU A 1 101 ? -0.907 -10.072 -22.847 1.00 92.69 101 LEU A CA 1
ATOM 847 C C . LEU A 1 101 ? -1.056 -11.186 -21.803 1.00 92.69 101 LEU A C 1
ATOM 849 O O . LEU A 1 101 ? -0.419 -11.136 -20.752 1.00 92.69 101 LEU A O 1
ATOM 853 N N . GLY A 1 102 ? -1.845 -12.223 -22.100 1.00 92.69 102 GLY A N 1
ATOM 854 C CA . GLY A 1 102 ? -1.999 -13.385 -21.224 1.00 92.69 102 GLY A CA 1
ATOM 855 C C . GLY A 1 102 ? -0.694 -14.167 -21.045 1.00 92.69 102 GLY A C 1
ATOM 856 O O . GLY A 1 102 ? -0.346 -14.550 -19.924 1.00 92.69 102 GLY A O 1
ATOM 857 N N . ILE A 1 103 ? 0.061 -14.367 -22.131 1.00 93.81 103 ILE A N 1
ATOM 858 C CA . ILE A 1 103 ? 1.389 -14.998 -22.090 1.00 93.81 103 ILE A CA 1
ATOM 859 C C . ILE A 1 103 ? 2.361 -14.141 -21.272 1.00 93.81 103 ILE A C 1
ATOM 861 O O . ILE A 1 103 ? 3.099 -14.676 -20.440 1.00 93.81 103 ILE A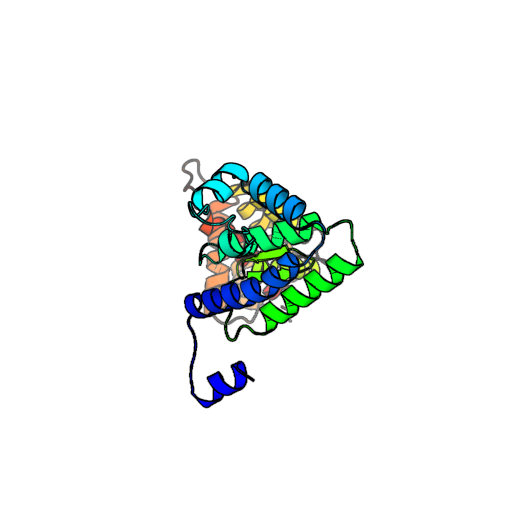 O 1
ATOM 865 N N . PHE A 1 104 ? 2.342 -12.824 -21.479 1.00 94.75 104 PHE A N 1
ATOM 866 C CA . PHE A 1 104 ? 3.187 -11.869 -20.773 1.00 94.75 104 PHE A CA 1
ATOM 867 C C . PHE A 1 104 ? 2.925 -11.899 -19.266 1.00 94.75 104 PHE A C 1
ATOM 869 O O . PHE A 1 104 ? 3.841 -12.186 -18.494 1.00 94.75 104 PHE A O 1
ATOM 876 N N . ASP A 1 105 ? 1.676 -11.683 -18.847 1.00 94.12 105 ASP A N 1
ATOM 877 C CA . ASP A 1 105 ? 1.283 -11.617 -17.436 1.00 94.12 105 ASP A CA 1
ATOM 878 C C . ASP A 1 105 ? 1.609 -12.937 -16.722 1.00 94.12 105 ASP A C 1
ATOM 880 O O . ASP A 1 105 ? 2.226 -12.936 -15.653 1.00 94.12 105 ASP A O 1
ATOM 884 N N . LYS A 1 106 ? 1.304 -14.079 -17.360 1.00 95.69 106 LYS A N 1
ATOM 885 C CA . LYS A 1 106 ? 1.683 -15.404 -16.850 1.00 95.69 106 LYS A CA 1
ATOM 886 C C . LYS A 1 106 ? 3.194 -15.513 -16.660 1.00 95.69 106 LYS A C 1
ATOM 888 O O . LYS A 1 106 ? 3.649 -16.041 -15.643 1.00 95.69 106 LYS A O 1
ATOM 893 N N . LYS A 1 107 ? 3.986 -15.011 -17.612 1.00 96.50 107 LYS A N 1
ATOM 894 C CA . LYS A 1 107 ? 5.442 -15.115 -17.540 1.00 96.50 107 LYS A CA 1
ATOM 895 C C . LYS A 1 107 ? 6.042 -14.249 -16.441 1.00 96.50 107 LYS A C 1
ATOM 897 O O . LYS A 1 107 ? 6.957 -14.708 -15.758 1.00 96.50 107 LYS A O 1
ATOM 902 N N . ILE A 1 108 ? 5.510 -13.048 -16.223 1.00 96.06 108 ILE A N 1
ATOM 903 C CA . ILE A 1 108 ? 5.914 -12.198 -15.098 1.00 96.06 108 ILE A CA 1
ATOM 904 C C . ILE A 1 108 ? 5.602 -12.886 -13.772 1.00 96.06 108 ILE A C 1
ATOM 906 O O . ILE A 1 108 ? 6.487 -12.980 -12.923 1.00 96.06 108 ILE A O 1
ATOM 910 N N . THR A 1 109 ? 4.401 -13.447 -13.610 1.00 94.62 109 THR A N 1
ATOM 911 C CA . THR A 1 109 ? 4.042 -14.207 -12.404 1.00 94.62 109 THR A CA 1
ATOM 912 C C . THR A 1 109 ? 4.968 -15.407 -12.185 1.00 94.62 109 THR A C 1
ATOM 914 O O . THR A 1 109 ? 5.428 -15.624 -11.065 1.00 94.62 109 THR A O 1
ATOM 917 N N . GLU A 1 110 ? 5.316 -16.156 -13.237 1.00 95.06 110 GLU A N 1
ATOM 918 C CA . GLU A 1 110 ? 6.292 -17.253 -13.152 1.00 95.06 110 GLU A CA 1
ATOM 919 C C . GLU A 1 110 ? 7.689 -16.777 -12.726 1.00 95.06 110 GLU A C 1
ATOM 921 O O . GLU A 1 110 ? 8.367 -17.466 -11.964 1.00 95.06 110 GLU A O 1
ATOM 926 N N . ILE A 1 111 ? 8.157 -15.631 -13.233 1.00 95.44 111 ILE A N 1
ATOM 927 C CA . ILE A 1 111 ? 9.466 -15.064 -12.875 1.00 95.44 111 ILE A CA 1
ATOM 928 C C . ILE A 1 111 ? 9.465 -14.581 -11.421 1.00 95.44 111 ILE A C 1
ATOM 930 O O . ILE A 1 111 ? 10.412 -14.877 -10.692 1.00 95.44 111 ILE A O 1
ATOM 934 N N . MET A 1 112 ? 8.404 -13.890 -10.999 1.00 92.50 112 MET A N 1
ATOM 935 C CA . MET A 1 112 ? 8.199 -13.443 -9.619 1.00 92.50 112 MET A CA 1
ATOM 936 C C . MET A 1 112 ? 8.179 -14.631 -8.650 1.00 92.50 112 MET A C 1
ATOM 938 O O . MET A 1 112 ? 8.874 -14.614 -7.640 1.00 92.50 112 MET A O 1
ATOM 942 N N . GLY A 1 113 ? 7.465 -15.709 -8.994 1.00 90.94 113 GLY A N 1
ATOM 943 C CA . GLY A 1 113 ? 7.362 -16.918 -8.168 1.00 90.94 113 GLY A CA 1
ATOM 944 C C . GLY A 1 113 ? 8.662 -17.719 -8.019 1.00 90.94 113 GLY A C 1
ATOM 945 O O . GLY A 1 113 ? 8.713 -18.663 -7.234 1.00 90.94 113 GLY A O 1
ATOM 946 N N . LYS A 1 114 ? 9.720 -17.368 -8.762 1.00 92.44 114 LYS A N 1
ATOM 947 C CA . LYS A 1 114 ? 11.061 -17.954 -8.610 1.00 92.44 114 LYS A CA 1
ATOM 948 C C . LYS A 1 114 ? 11.941 -17.203 -7.615 1.00 92.44 114 LYS A C 1
ATOM 950 O O . LYS A 1 114 ? 13.044 -17.681 -7.358 1.00 92.44 114 LYS A O 1
ATOM 955 N N . ALA A 1 115 ? 11.501 -16.054 -7.107 1.00 90.31 115 ALA A N 1
ATOM 956 C CA . ALA A 1 115 ? 12.243 -15.342 -6.082 1.00 90.31 115 ALA A CA 1
ATOM 957 C C . ALA A 1 115 ? 12.297 -16.181 -4.796 1.00 90.31 115 ALA A C 1
ATOM 959 O O . ALA A 1 115 ? 11.306 -16.809 -4.413 1.00 90.31 115 ALA A O 1
ATOM 960 N N . SER A 1 116 ? 13.466 -16.241 -4.160 1.00 87.81 116 SER A N 1
ATOM 961 C CA . SER A 1 116 ? 13.653 -16.974 -2.904 1.00 87.81 116 SER A CA 1
ATOM 962 C C . SER A 1 116 ? 13.413 -16.102 -1.667 1.00 87.81 116 SER A C 1
ATOM 964 O O . SER A 1 116 ? 13.076 -16.625 -0.607 1.00 87.81 116 SER A O 1
ATOM 966 N N . VAL A 1 117 ? 13.502 -14.779 -1.829 1.00 87.44 117 VAL A N 1
ATOM 967 C CA . VAL A 1 117 ? 13.120 -13.757 -0.845 1.00 87.44 117 VAL A CA 1
ATOM 968 C C . VAL A 1 117 ? 12.225 -12.695 -1.495 1.00 87.44 117 VAL A C 1
ATOM 970 O O . VAL A 1 117 ? 12.092 -12.641 -2.718 1.00 87.44 117 VAL A O 1
ATOM 973 N N . SER A 1 118 ? 11.597 -11.851 -0.674 1.00 87.81 118 SER A N 1
ATOM 974 C CA . SER A 1 118 ? 10.798 -10.711 -1.139 1.00 87.81 118 SER A CA 1
ATOM 975 C C . SER A 1 118 ? 11.622 -9.780 -2.039 1.00 87.81 118 SER A C 1
ATOM 977 O O . SER A 1 118 ? 12.730 -9.368 -1.695 1.00 87.81 118 SER A O 1
ATOM 979 N N . LEU A 1 119 ? 11.043 -9.399 -3.181 1.00 89.94 119 LEU A N 1
ATOM 980 C CA . LEU A 1 119 ? 11.621 -8.408 -4.097 1.00 89.94 119 LEU A CA 1
ATOM 981 C C . LEU A 1 119 ? 11.314 -6.964 -3.667 1.00 89.94 119 LEU A C 1
ATOM 983 O O . LEU A 1 119 ? 11.805 -6.012 -4.279 1.00 89.94 119 LEU A O 1
ATOM 987 N N . GLY A 1 120 ? 10.496 -6.780 -2.627 1.00 86.81 120 GLY A N 1
ATOM 988 C CA . GLY A 1 120 ? 9.937 -5.485 -2.257 1.00 86.81 120 GLY A CA 1
ATOM 989 C C . GLY A 1 120 ? 8.818 -5.020 -3.192 1.00 86.81 120 GLY A C 1
ATOM 990 O O . GLY A 1 120 ? 8.517 -3.829 -3.199 1.00 86.81 120 GLY A O 1
ATOM 991 N N . ILE A 1 121 ? 8.236 -5.921 -3.992 1.00 89.06 121 ILE A N 1
ATOM 992 C CA . ILE A 1 121 ? 7.112 -5.656 -4.899 1.00 89.06 121 ILE A CA 1
ATOM 993 C C . ILE A 1 121 ? 6.197 -6.884 -5.024 1.00 89.06 121 ILE A C 1
ATOM 995 O O . ILE A 1 121 ? 6.646 -8.020 -4.892 1.00 89.06 121 ILE A O 1
ATOM 999 N N . HIS A 1 122 ? 4.937 -6.670 -5.398 1.00 87.25 122 HIS A N 1
ATOM 1000 C CA . HIS A 1 122 ? 4.035 -7.703 -5.903 1.00 87.25 122 HIS A CA 1
ATOM 1001 C C . HIS A 1 122 ? 3.495 -7.326 -7.288 1.00 87.25 122 HIS A C 1
ATOM 1003 O O . HIS A 1 122 ? 3.401 -6.151 -7.641 1.00 87.25 122 HIS A O 1
ATOM 1009 N N . TYR A 1 123 ? 3.143 -8.335 -8.085 1.00 87.50 123 TYR A N 1
ATOM 1010 C CA . TYR A 1 123 ? 2.564 -8.156 -9.415 1.00 87.50 123 TYR A CA 1
ATOM 1011 C C . TYR A 1 123 ? 1.111 -8.625 -9.413 1.00 87.50 123 TYR A C 1
ATOM 1013 O O . TYR A 1 123 ? 0.838 -9.792 -9.124 1.00 87.50 123 TYR A O 1
ATOM 1021 N N . LYS A 1 124 ? 0.173 -7.722 -9.707 1.00 82.06 124 LYS A N 1
ATOM 1022 C CA . LYS A 1 124 ? -1.267 -8.012 -9.689 1.00 82.06 124 LYS A CA 1
ATOM 1023 C C . LYS A 1 124 ? -1.968 -7.256 -10.807 1.00 82.06 124 LYS A C 1
ATOM 1025 O O . LYS A 1 124 ? -1.705 -6.077 -11.017 1.00 82.06 124 LYS A O 1
ATOM 1030 N N . SER A 1 125 ? -2.867 -7.936 -11.518 1.00 82.00 125 SER A N 1
ATOM 1031 C CA . SER A 1 125 ? -3.685 -7.339 -12.586 1.00 82.00 125 SER A CA 1
ATOM 1032 C C . SER A 1 125 ? -2.872 -6.530 -13.605 1.00 82.00 125 SER A C 1
ATOM 1034 O O . SER A 1 125 ? -3.316 -5.485 -14.076 1.00 82.00 125 SER A O 1
ATOM 1036 N N . GLY A 1 126 ? -1.660 -6.994 -13.921 1.00 81.50 126 GLY A N 1
ATOM 1037 C CA . GLY A 1 126 ? -0.821 -6.349 -14.918 1.00 81.50 126 GLY A CA 1
ATOM 1038 C C . GLY A 1 126 ? 0.068 -5.204 -14.445 1.00 81.50 126 GLY A C 1
ATOM 1039 O O . GLY A 1 126 ? 0.736 -4.589 -15.272 1.00 81.50 126 GLY A O 1
ATOM 1040 N N . ALA A 1 127 ? 0.086 -4.898 -13.150 1.00 84.38 127 ALA A N 1
ATOM 1041 C CA . ALA A 1 127 ? 0.879 -3.809 -12.595 1.00 84.38 127 ALA A CA 1
ATOM 1042 C C . ALA A 1 127 ? 1.776 -4.289 -11.450 1.00 84.38 127 ALA A C 1
ATOM 1044 O O . ALA A 1 127 ? 1.438 -5.225 -10.718 1.00 84.38 127 ALA A O 1
ATOM 1045 N N . PHE A 1 128 ? 2.925 -3.628 -11.304 1.00 88.44 128 PHE A N 1
ATOM 1046 C CA . PHE A 1 128 ? 3.821 -3.798 -10.166 1.00 88.44 128 PHE A CA 1
ATOM 1047 C C . PHE A 1 128 ? 3.453 -2.811 -9.063 1.00 88.44 128 PHE A C 1
ATOM 1049 O O . PHE A 1 128 ? 3.228 -1.628 -9.316 1.00 88.44 128 PHE A O 1
ATOM 1056 N N . PHE A 1 129 ? 3.447 -3.293 -7.830 1.00 79.50 129 PHE A N 1
ATOM 1057 C CA . PHE A 1 129 ? 3.183 -2.502 -6.637 1.00 79.50 129 PHE A CA 1
ATOM 1058 C C . PHE A 1 129 ? 4.293 -2.759 -5.622 1.00 79.50 129 PHE A C 1
ATOM 1060 O O . PHE A 1 129 ? 4.704 -3.909 -5.503 1.00 79.50 129 PHE A O 1
ATOM 1067 N N . PRO A 1 130 ? 4.773 -1.752 -4.876 1.00 80.69 130 PRO A N 1
ATOM 1068 C CA . PRO A 1 130 ? 5.692 -1.992 -3.769 1.00 80.69 130 PRO A CA 1
ATOM 1069 C C . PRO A 1 130 ? 5.073 -2.942 -2.731 1.00 80.69 130 PRO A C 1
ATOM 1071 O O . PRO A 1 130 ? 3.861 -2.961 -2.515 1.00 80.69 130 PRO A O 1
ATOM 1074 N N . GLU A 1 131 ? 5.911 -3.773 -2.125 1.00 71.50 131 GLU A N 1
ATOM 1075 C CA . GLU A 1 131 ? 5.571 -4.647 -1.004 1.00 71.50 131 GLU A CA 1
ATOM 1076 C C . GLU A 1 131 ? 5.809 -3.858 0.291 1.00 71.50 131 GLU A C 1
ATOM 1078 O O . GLU A 1 131 ? 6.924 -3.400 0.535 1.00 71.50 131 GLU A O 1
ATOM 1083 N N . GLY A 1 132 ? 4.744 -3.641 1.072 1.00 61.59 132 GLY A N 1
ATOM 1084 C CA . GLY A 1 132 ? 4.712 -2.700 2.205 1.00 61.59 132 GLY A CA 1
ATOM 1085 C C . GLY A 1 132 ? 3.663 -1.582 2.045 1.00 61.59 132 GLY A C 1
ATOM 1086 O O . GLY A 1 132 ? 3.189 -1.341 0.935 1.00 61.59 132 GLY A O 1
ATOM 1087 N N . GLU A 1 133 ? 3.281 -0.963 3.175 1.00 53.38 133 GLU A N 1
ATOM 1088 C CA . GLU A 1 133 ? 2.210 0.048 3.398 1.00 53.38 133 GLU A CA 1
ATOM 1089 C C . GLU A 1 133 ? 0.818 -0.354 2.881 1.00 53.38 133 GLU A C 1
ATOM 1091 O O . GLU A 1 133 ? -0.030 -0.761 3.670 1.00 53.38 133 GLU A O 1
ATOM 1096 N N . LYS A 1 134 ? 0.604 -0.449 1.565 1.00 53.66 134 LYS A N 1
ATOM 1097 C CA . LYS A 1 134 ? -0.719 -0.705 0.958 1.00 53.66 134 LYS A CA 1
ATOM 1098 C C . LYS A 1 134 ? -1.434 -1.973 1.432 1.00 53.66 134 LYS A C 1
ATOM 1100 O O . LYS A 1 134 ? -2.659 -2.026 1.386 1.00 53.66 134 LYS A O 1
ATOM 1105 N N . LEU A 1 135 ? -0.700 -3.020 1.813 1.00 46.41 135 LEU A N 1
ATOM 1106 C CA . LEU A 1 135 ? -1.306 -4.281 2.260 1.00 46.41 135 LEU A CA 1
ATOM 1107 C C . LEU A 1 135 ? -1.864 -4.165 3.683 1.00 46.41 135 LEU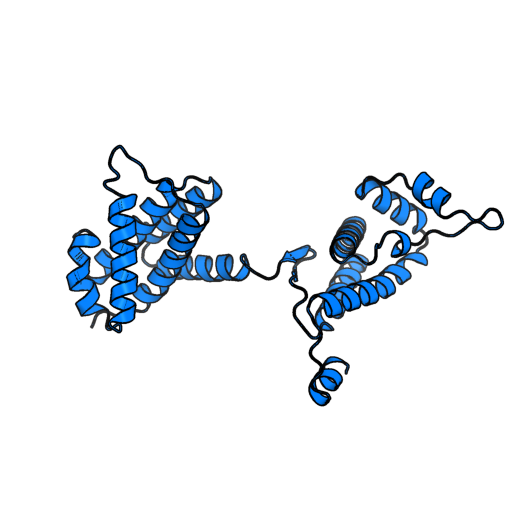 A C 1
ATOM 1109 O O . LEU A 1 135 ? -2.916 -4.726 3.977 1.00 46.41 135 LEU A O 1
ATOM 1113 N N . LEU A 1 136 ? -1.173 -3.404 4.541 1.00 52.56 136 LEU A N 1
ATOM 1114 C CA . LEU A 1 136 ? -1.670 -3.066 5.867 1.00 52.56 136 LEU A CA 1
ATOM 1115 C C . LEU A 1 136 ? -2.857 -2.114 5.710 1.00 52.56 136 LEU A C 1
ATOM 1117 O O . LEU A 1 136 ? -3.901 -2.383 6.283 1.00 52.56 136 LEU A O 1
ATOM 1121 N N . ASP A 1 137 ? -2.742 -1.100 4.852 1.00 62.00 137 ASP A N 1
ATOM 1122 C CA . ASP A 1 137 ? -3.774 -0.082 4.639 1.00 62.00 137 ASP A CA 1
ATOM 1123 C C . ASP A 1 137 ? -5.072 -0.688 4.109 1.00 62.00 137 ASP A C 1
ATOM 1125 O O . ASP A 1 137 ? -6.132 -0.460 4.682 1.00 62.00 137 ASP A O 1
ATOM 1129 N N . ILE A 1 138 ? -5.013 -1.503 3.050 1.00 66.62 138 ILE A N 1
ATOM 1130 C CA . ILE A 1 138 ? -6.213 -2.075 2.429 1.00 66.62 138 ILE A CA 1
ATOM 1131 C C . ILE A 1 138 ? -6.868 -3.082 3.374 1.00 66.62 138 ILE A C 1
ATOM 1133 O O . ILE A 1 138 ? -8.043 -2.929 3.693 1.00 66.62 138 ILE A O 1
ATOM 1137 N N . GLU A 1 139 ? -6.138 -4.076 3.887 1.00 75.31 139 GLU A N 1
ATOM 1138 C CA . GLU A 1 139 ? -6.768 -5.106 4.722 1.00 75.31 139 GLU A CA 1
ATOM 1139 C C . GLU A 1 139 ? -7.214 -4.572 6.089 1.00 75.31 139 GLU A C 1
ATOM 1141 O O . GLU A 1 139 ? -8.248 -4.998 6.616 1.00 75.31 139 GLU A O 1
ATOM 1146 N N . LEU A 1 140 ? -6.459 -3.646 6.691 1.00 81.31 140 LEU A N 1
ATOM 1147 C CA . LEU A 1 140 ? -6.825 -3.047 7.971 1.00 81.31 140 LEU A CA 1
ATOM 1148 C C . LEU A 1 140 ? -8.031 -2.118 7.815 1.00 81.31 140 LEU A C 1
ATOM 1150 O O . LEU A 1 140 ? -8.956 -2.205 8.630 1.00 81.31 140 LEU A O 1
ATOM 1154 N N . VAL A 1 141 ? -8.056 -1.274 6.779 1.00 82.38 141 VAL A N 1
ATOM 1155 C CA . VAL A 1 141 ? -9.164 -0.343 6.529 1.00 82.38 141 VAL A CA 1
ATOM 1156 C C . VAL A 1 141 ? -10.409 -1.090 6.064 1.00 82.38 141 VAL A C 1
ATOM 1158 O O . VAL A 1 141 ? -11.463 -0.919 6.675 1.00 82.38 141 VAL A O 1
ATOM 1161 N N . GLU A 1 142 ? -10.317 -1.965 5.057 1.00 81.25 142 GLU A N 1
ATOM 1162 C CA . GLU A 1 142 ? -11.472 -2.717 4.541 1.00 81.25 142 GLU A CA 1
ATOM 1163 C C . GLU A 1 142 ? -12.113 -3.576 5.630 1.00 81.25 142 GLU A C 1
ATOM 1165 O O . GLU A 1 142 ? -13.340 -3.596 5.777 1.00 81.25 142 GLU A O 1
ATOM 1170 N N . PHE A 1 143 ? -11.303 -4.247 6.453 1.00 83.38 143 PHE A N 1
ATOM 1171 C CA . PHE A 1 143 ? -11.840 -5.011 7.570 1.00 83.38 143 PHE A CA 1
ATOM 1172 C C . PHE A 1 143 ? -12.520 -4.109 8.602 1.00 83.38 143 PHE A C 1
ATOM 1174 O O . PHE A 1 143 ? -13.570 -4.477 9.135 1.00 83.38 143 PHE A O 1
ATOM 1181 N N . SER A 1 144 ? -11.924 -2.961 8.931 1.00 86.31 144 SER A N 1
ATOM 1182 C CA . SER A 1 144 ? -12.487 -2.042 9.929 1.00 86.31 144 SER A CA 1
ATOM 1183 C C . SER A 1 144 ? -13.819 -1.475 9.447 1.00 86.31 144 SER A C 1
ATOM 1185 O O . SER A 1 144 ? -14.799 -1.536 10.184 1.00 86.31 144 SER A O 1
ATOM 1187 N N . MET A 1 145 ? -13.898 -1.069 8.177 1.00 86.56 145 MET A N 1
ATOM 1188 C CA . MET A 1 145 ? -15.142 -0.661 7.518 1.00 86.56 145 MET A CA 1
ATOM 1189 C C . MET A 1 145 ? -16.188 -1.783 7.546 1.00 86.56 145 MET A C 1
ATOM 1191 O O . MET A 1 145 ? -17.322 -1.570 7.964 1.00 86.56 145 MET A O 1
ATOM 1195 N N . THR A 1 146 ? -15.797 -3.014 7.203 1.00 87.00 146 THR A N 1
ATOM 1196 C CA . THR A 1 146 ? -16.693 -4.183 7.253 1.00 87.00 146 THR A CA 1
ATOM 1197 C C . THR A 1 146 ? -17.208 -4.447 8.674 1.00 87.00 146 THR A C 1
ATOM 1199 O O . THR A 1 146 ? -18.385 -4.758 8.874 1.00 87.00 146 THR A O 1
ATOM 1202 N N . SER A 1 147 ? -16.347 -4.288 9.682 1.00 87.31 147 SER A N 1
ATOM 1203 C CA . SER A 1 147 ? -16.694 -4.468 11.099 1.00 87.31 147 SER A CA 1
ATOM 1204 C C . SER A 1 147 ? -17.677 -3.408 11.600 1.00 87.31 147 SER A C 1
ATOM 1206 O O . SER A 1 147 ? -18.491 -3.695 12.478 1.00 87.31 147 SER A O 1
ATOM 1208 N N . LEU A 1 148 ? -17.636 -2.208 11.016 1.00 90.69 148 LEU A N 1
ATOM 1209 C CA . LEU A 1 148 ? -18.544 -1.103 11.313 1.00 90.69 148 LEU A CA 1
ATOM 1210 C C . LEU A 1 148 ? -19.869 -1.163 10.543 1.00 90.69 148 LEU A C 1
ATOM 1212 O O . LEU A 1 148 ? -20.718 -0.314 10.768 1.00 90.69 148 LEU A O 1
ATOM 1216 N N . SER A 1 149 ? -20.128 -2.194 9.735 1.00 88.00 149 SER A N 1
ATOM 1217 C CA . SER A 1 149 ? -21.414 -2.354 9.024 1.00 88.00 149 SER A CA 1
ATOM 1218 C C . SER A 1 149 ? -22.659 -2.335 9.931 1.00 88.00 149 SER A C 1
ATOM 1220 O O . SER A 1 149 ? -23.767 -2.071 9.470 1.00 88.00 149 SER A O 1
ATOM 1222 N N . ARG A 1 150 ? -22.499 -2.609 11.236 1.00 87.62 150 ARG A N 1
ATOM 1223 C CA . ARG A 1 150 ? -23.561 -2.525 12.263 1.00 87.62 150 ARG A CA 1
ATOM 1224 C C . ARG A 1 150 ? -23.637 -1.166 12.977 1.00 87.62 150 ARG A C 1
ATOM 1226 O O . ARG A 1 150 ? -24.507 -0.975 13.821 1.00 87.62 150 ARG A O 1
ATOM 1233 N N . TYR A 1 151 ? -22.728 -0.260 12.648 1.00 92.25 151 TYR A N 1
ATOM 1234 C CA . TYR A 1 151 ? -22.462 1.028 13.283 1.00 92.25 151 TYR A CA 1
ATOM 1235 C C . TYR A 1 151 ? -22.347 2.104 12.182 1.00 92.25 151 TYR A C 1
ATOM 1237 O O . TYR A 1 151 ? -21.256 2.593 11.893 1.00 92.25 151 TYR A O 1
ATOM 1245 N N . PRO A 1 152 ? -23.452 2.434 11.484 1.00 91.12 152 PRO A N 1
ATOM 1246 C CA . PRO A 1 152 ? -23.404 3.216 10.243 1.00 91.12 152 PRO A CA 1
ATOM 1247 C C . PRO A 1 152 ? -22.903 4.655 10.436 1.00 91.12 152 PRO A C 1
ATOM 1249 O O . PRO A 1 152 ? -22.346 5.244 9.509 1.00 91.12 152 PRO A O 1
ATOM 1252 N N . ASN A 1 153 ? -23.085 5.234 11.626 1.00 93.62 153 ASN A N 1
ATOM 1253 C CA . ASN A 1 153 ? -22.566 6.568 11.932 1.00 93.62 153 ASN A CA 1
ATOM 1254 C C . ASN A 1 153 ? -21.047 6.526 12.117 1.00 93.62 153 ASN A C 1
ATOM 1256 O O . ASN A 1 153 ? -20.331 7.359 11.575 1.00 93.62 153 ASN A O 1
ATOM 1260 N N . GLU A 1 154 ? -20.555 5.514 12.821 1.00 95.69 154 GLU A N 1
ATOM 1261 C CA . GLU A 1 154 ? -19.137 5.291 13.068 1.00 95.69 154 GLU A CA 1
ATOM 1262 C C . GLU A 1 154 ? -18.410 4.911 11.769 1.00 95.69 154 GLU A C 1
ATOM 1264 O O . GLU A 1 154 ? -17.309 5.390 11.511 1.00 95.69 154 GLU A O 1
ATOM 1269 N N . GLU A 1 155 ? -19.043 4.112 10.902 1.00 93.38 155 GLU A N 1
ATOM 1270 C CA . GLU A 1 155 ? -18.543 3.831 9.550 1.00 93.38 155 GLU A CA 1
ATOM 1271 C C . GLU A 1 155 ? -18.391 5.124 8.735 1.00 93.38 155 GLU A C 1
ATOM 1273 O O . GLU A 1 155 ? -17.374 5.339 8.069 1.00 93.38 155 GLU A O 1
ATOM 1278 N N . LYS A 1 156 ? -19.391 6.012 8.802 1.00 92.19 156 LYS A N 1
ATOM 1279 C CA . LYS A 1 156 ? -19.342 7.322 8.147 1.00 92.19 156 LYS A CA 1
ATOM 1280 C C . LYS A 1 156 ? -18.202 8.179 8.699 1.00 92.19 156 LYS A C 1
ATOM 1282 O O . LYS A 1 156 ? -17.489 8.788 7.906 1.00 92.19 156 LYS A O 1
ATOM 1287 N N . ASP A 1 157 ? -18.008 8.211 10.014 1.00 95.50 157 ASP A N 1
ATOM 1288 C CA . ASP A 1 157 ? -16.918 8.962 10.643 1.00 95.50 157 ASP A CA 1
ATOM 1289 C C . ASP A 1 157 ? -15.543 8.426 10.207 1.00 95.50 157 ASP A C 1
ATOM 1291 O O . ASP A 1 157 ? -14.681 9.205 9.799 1.00 95.50 157 ASP A O 1
ATOM 1295 N N . LEU A 1 158 ? -15.341 7.102 10.179 1.00 94.62 158 LEU A N 1
ATOM 1296 C CA . LEU A 1 158 ? -14.094 6.515 9.670 1.00 94.62 158 LEU A CA 1
ATOM 1297 C C . LEU A 1 158 ? -13.866 6.858 8.191 1.00 94.62 158 LEU A C 1
ATOM 1299 O O . LEU A 1 158 ? -12.749 7.193 7.792 1.00 94.62 158 LEU A O 1
ATOM 1303 N N . ARG A 1 159 ? -14.923 6.832 7.373 1.00 90.81 159 ARG A N 1
ATOM 1304 C CA . ARG A 1 159 ? -14.845 7.218 5.959 1.00 90.81 159 ARG A CA 1
ATOM 1305 C C . ARG A 1 159 ? -14.413 8.675 5.792 1.00 90.81 159 ARG A C 1
ATOM 1307 O O . ARG A 1 159 ? -13.540 8.960 4.977 1.00 90.81 159 ARG A O 1
ATOM 1314 N N . LEU A 1 160 ? -14.969 9.582 6.593 1.00 91.06 160 LEU A N 1
ATOM 1315 C CA . LEU A 1 160 ? -14.565 10.989 6.598 1.00 91.06 160 LEU A CA 1
ATOM 1316 C C . LEU A 1 160 ? -13.105 11.165 7.033 1.00 91.06 160 LEU A C 1
ATOM 1318 O O . LEU A 1 160 ? -12.393 11.972 6.439 1.00 91.06 160 LEU A O 1
ATOM 1322 N N . ALA A 1 161 ? -12.627 10.387 8.010 1.00 92.88 161 ALA A N 1
ATOM 1323 C CA . ALA A 1 161 ? -11.219 10.409 8.406 1.00 92.88 161 ALA A CA 1
ATOM 1324 C C . ALA A 1 161 ? -10.291 10.017 7.242 1.00 92.88 161 ALA A C 1
ATOM 1326 O O . ALA A 1 161 ? -9.293 10.695 6.999 1.00 92.88 161 ALA A O 1
ATOM 1327 N N . LEU A 1 162 ? -10.651 8.977 6.482 1.00 88.69 162 LEU A N 1
ATOM 1328 C CA . LEU A 1 162 ? -9.910 8.537 5.294 1.00 88.69 162 LEU A CA 1
ATOM 1329 C C . LEU A 1 162 ? -9.916 9.601 4.187 1.00 88.69 162 LEU A C 1
ATOM 1331 O O . LEU A 1 162 ? -8.876 9.873 3.587 1.00 88.69 162 LEU A O 1
ATOM 1335 N N . GLU A 1 163 ? -11.055 10.251 3.940 1.00 83.50 163 GLU A N 1
ATOM 1336 C CA . GLU A 1 163 ? -11.138 11.365 2.987 1.00 83.50 163 GLU A CA 1
ATOM 1337 C C . GLU A 1 163 ? -10.267 12.554 3.414 1.00 83.50 163 GLU A C 1
ATOM 1339 O O . GLU A 1 163 ? -9.593 13.166 2.582 1.00 83.50 163 GLU A O 1
ATOM 1344 N N . CYS A 1 164 ? -10.264 12.892 4.706 1.00 86.00 164 CYS A N 1
ATOM 1345 C CA . CYS A 1 164 ? -9.391 13.924 5.257 1.00 86.00 164 CYS A CA 1
ATOM 1346 C C . CYS A 1 164 ? -7.915 13.553 5.095 1.00 86.00 164 CYS A C 1
ATOM 1348 O O . CYS A 1 164 ? -7.123 14.425 4.744 1.00 86.00 164 CYS A O 1
ATOM 1350 N N . TYR A 1 165 ? -7.553 12.284 5.289 1.00 87.81 165 TYR A N 1
ATOM 1351 C CA . TYR A 1 165 ? -6.183 11.802 5.128 1.00 87.81 165 TYR A CA 1
ATOM 1352 C C . TYR A 1 165 ? -5.722 11.928 3.670 1.00 87.81 165 TYR A C 1
ATOM 1354 O O . TYR A 1 165 ? -4.681 12.524 3.400 1.00 87.81 165 TYR A O 1
ATOM 1362 N N . GLN A 1 166 ? -6.558 11.517 2.710 1.00 80.56 166 GLN A N 1
ATOM 1363 C CA . GLN A 1 166 ? -6.291 11.702 1.276 1.00 80.56 166 GLN A CA 1
ATOM 1364 C C . GLN A 1 166 ? -6.122 13.178 0.887 1.00 80.56 166 GLN A C 1
ATOM 1366 O O . GLN A 1 166 ? -5.280 13.513 0.056 1.00 80.56 166 GLN A O 1
ATOM 1371 N N . LYS A 1 167 ? -6.911 14.070 1.498 1.00 81.38 167 LYS A N 1
ATOM 1372 C CA . LYS A 1 167 ? -6.856 15.524 1.274 1.00 81.38 167 LYS A CA 1
ATOM 1373 C C . LYS A 1 167 ? -5.787 16.233 2.116 1.00 81.38 167 LYS A C 1
ATOM 1375 O O . LYS A 1 167 ? -5.710 17.457 2.057 1.00 81.38 167 LYS A O 1
ATOM 1380 N N . GLN A 1 168 ? -4.993 15.501 2.904 1.00 83.19 168 GLN A N 1
ATOM 1381 C CA . GLN A 1 168 ? -3.973 16.048 3.810 1.00 83.19 168 GLN A CA 1
ATOM 1382 C C . GLN A 1 168 ? -4.535 17.035 4.862 1.00 83.19 168 GLN A C 1
ATOM 1384 O O . GLN A 1 168 ? -3.850 17.937 5.344 1.00 83.19 168 GLN A O 1
ATOM 1389 N N . ILE A 1 169 ? -5.802 16.861 5.260 1.00 86.62 169 ILE A N 1
ATOM 1390 C CA . ILE A 1 169 ? -6.489 17.661 6.287 1.00 86.62 169 ILE A CA 1
ATOM 1391 C C . ILE A 1 169 ? -6.285 16.997 7.657 1.00 86.62 169 ILE A C 1
ATOM 1393 O O . ILE A 1 169 ? -7.180 16.336 8.186 1.00 86.62 169 ILE A O 1
ATOM 1397 N N . LYS A 1 170 ? -5.095 17.179 8.240 1.00 88.75 170 LYS A N 1
ATOM 1398 C CA . LYS A 1 170 ? -4.619 16.480 9.455 1.00 88.75 170 LYS A CA 1
ATOM 1399 C C . LYS A 1 170 ? -5.604 16.504 10.628 1.00 88.75 170 LYS A C 1
ATOM 1401 O O . LYS A 1 170 ? -5.979 15.452 11.138 1.00 88.75 170 LYS A O 1
ATOM 1406 N N . ASN A 1 171 ? -6.091 17.686 11.010 1.00 88.81 171 ASN A N 1
ATOM 1407 C CA . ASN A 1 171 ? -7.034 17.831 12.128 1.00 88.81 171 ASN A CA 1
ATOM 1408 C C . ASN A 1 171 ? -8.326 17.041 11.890 1.00 88.81 171 ASN A C 1
ATOM 1410 O O . ASN A 1 171 ? -8.853 16.423 12.810 1.00 88.81 171 ASN A O 1
ATOM 1414 N N . GLY A 1 172 ? -8.802 17.029 10.640 1.00 89.25 172 GLY A N 1
ATOM 1415 C CA . GLY A 1 172 ? -9.995 16.286 10.254 1.00 89.25 172 GLY A CA 1
ATOM 1416 C C . GLY A 1 172 ? -9.807 14.775 10.387 1.00 89.25 172 GLY A C 1
ATOM 1417 O O . GLY A 1 172 ? -10.758 14.081 10.728 1.00 89.25 172 GLY A O 1
ATOM 1418 N N . VAL A 1 173 ? -8.592 14.254 10.192 1.00 91.88 173 VAL A N 1
ATOM 1419 C CA . VAL A 1 173 ? -8.303 12.830 10.428 1.00 91.88 173 VAL A CA 1
ATOM 1420 C C . VAL A 1 173 ? -8.477 12.492 11.907 1.00 91.88 173 VAL A C 1
ATOM 1422 O O . VAL A 1 173 ? -9.245 11.590 12.237 1.00 91.88 173 VAL A O 1
ATOM 1425 N N . ILE A 1 174 ? -7.808 13.239 12.792 1.00 92.94 174 ILE A N 1
ATOM 1426 C CA . ILE A 1 174 ? -7.826 12.992 14.242 1.00 92.94 174 ILE A CA 1
ATOM 1427 C C . ILE A 1 174 ? -9.243 13.140 14.804 1.00 92.94 174 ILE A C 1
ATOM 1429 O O . ILE A 1 174 ? -9.720 12.263 15.523 1.00 92.94 174 ILE A O 1
ATOM 1433 N N . GLU A 1 175 ? -9.941 14.217 14.439 1.00 92.94 175 GLU A N 1
ATOM 1434 C CA . GLU A 1 175 ? -11.292 14.503 14.921 1.00 92.94 175 GLU A CA 1
ATOM 1435 C C . GLU A 1 175 ? -12.290 13.406 14.530 1.00 92.94 175 GLU A C 1
ATOM 1437 O O . GLU A 1 175 ? -13.039 12.916 15.379 1.00 92.94 175 GLU A O 1
ATOM 1442 N N . ASN A 1 176 ? -12.291 12.990 13.261 1.00 94.88 176 ASN A N 1
ATOM 1443 C CA . ASN A 1 176 ? -13.213 11.965 12.781 1.00 94.88 176 ASN A CA 1
ATOM 1444 C C . ASN A 1 176 ? -12.859 10.570 13.329 1.00 94.88 176 ASN A C 1
ATOM 1446 O O . ASN A 1 176 ? -13.757 9.821 13.710 1.00 94.88 176 ASN A O 1
ATOM 1450 N N . CYS A 1 177 ? -11.569 10.244 13.477 1.00 95.81 177 CYS A N 1
ATOM 1451 C CA . CYS A 1 177 ? -11.130 9.020 14.158 1.00 95.81 177 CYS A CA 1
ATOM 1452 C C . CYS A 1 177 ? -11.619 8.968 15.616 1.00 95.81 177 CYS A C 1
ATOM 1454 O O . CYS A 1 177 ? -12.188 7.965 16.052 1.00 95.81 177 CYS A O 1
ATOM 1456 N N . TYR A 1 178 ? -11.461 10.067 16.359 1.00 95.31 178 TYR A N 1
ATOM 1457 C CA . TYR A 1 178 ? -11.907 10.157 17.749 1.00 95.31 178 TYR A CA 1
ATOM 1458 C C . TYR A 1 178 ? -13.431 10.021 17.873 1.00 95.31 178 TYR A C 1
ATOM 1460 O O . TYR A 1 178 ? -13.922 9.288 18.734 1.00 95.31 178 TYR A O 1
ATOM 1468 N N . ARG A 1 179 ? -14.191 10.692 16.995 1.00 95.06 179 ARG A N 1
ATOM 1469 C CA . ARG A 1 179 ? -15.660 10.582 16.933 1.00 95.06 179 ARG A CA 1
ATOM 1470 C C . ARG A 1 179 ? -16.114 9.151 16.646 1.00 95.06 179 ARG A C 1
ATOM 1472 O O . ARG A 1 179 ? -16.995 8.662 17.351 1.00 95.06 179 ARG A O 1
ATOM 1479 N N . CYS A 1 180 ? -15.449 8.462 15.717 1.00 96.31 180 CYS A N 1
ATOM 1480 C CA . CYS A 1 180 ? -15.726 7.062 15.407 1.00 96.31 180 CYS A CA 1
ATOM 1481 C C . CYS A 1 180 ? -15.582 6.158 16.645 1.00 96.31 180 CYS A C 1
ATOM 1483 O O . CYS A 1 180 ? -16.483 5.368 16.937 1.00 96.31 180 CYS A O 1
ATOM 1485 N N . ILE A 1 181 ? -14.482 6.274 17.400 1.00 96.31 181 ILE A N 1
ATOM 1486 C CA . ILE A 1 181 ? -14.282 5.468 18.616 1.00 96.31 181 ILE A CA 1
ATOM 1487 C C . ILE A 1 181 ? -15.266 5.870 19.718 1.00 96.31 181 ILE A C 1
ATOM 1489 O O . ILE A 1 181 ? -15.776 5.003 20.427 1.00 96.31 181 ILE A O 1
ATOM 1493 N N . GLU A 1 182 ? -15.579 7.160 19.858 1.00 95.50 182 GLU A N 1
ATOM 1494 C CA . GLU A 1 182 ? -16.575 7.621 20.825 1.00 95.50 182 GLU A CA 1
ATOM 1495 C C . GLU A 1 182 ? -17.959 7.018 20.565 1.00 95.50 182 GLU A C 1
ATOM 1497 O O . GLU A 1 182 ? -18.575 6.494 21.496 1.00 95.50 182 GLU A O 1
ATOM 1502 N N . GLY A 1 183 ? -18.439 7.080 19.321 1.00 94.69 183 GLY A N 1
ATOM 1503 C CA . GLY A 1 183 ? -19.722 6.501 18.922 1.00 94.69 183 GLY A CA 1
ATOM 1504 C C . GLY A 1 183 ? -19.764 4.995 19.171 1.00 94.69 183 GLY A C 1
ATOM 1505 O O . GLY A 1 183 ? -20.683 4.487 19.820 1.00 94.69 183 GLY A O 1
ATOM 1506 N N . LEU A 1 184 ? -18.688 4.295 18.800 1.00 94.44 184 LEU A N 1
ATOM 1507 C CA . LEU A 1 184 ? -18.568 2.857 19.023 1.00 94.44 184 LEU A CA 1
ATOM 1508 C C . LEU A 1 184 ? -18.631 2.506 20.519 1.00 94.44 184 LEU A C 1
ATOM 1510 O O . LEU A 1 184 ? -19.371 1.606 20.919 1.00 94.44 184 LEU A O 1
ATOM 1514 N N . VAL A 1 185 ? -17.907 3.241 21.367 1.00 94.06 185 VAL A N 1
ATOM 1515 C CA . VAL A 1 185 ? -17.908 3.037 22.825 1.00 94.06 185 VAL A CA 1
ATOM 1516 C C . VAL A 1 185 ? -19.271 3.351 23.443 1.00 94.06 185 VAL A C 1
ATOM 1518 O O . VAL A 1 185 ? -19.730 2.594 24.299 1.00 94.06 185 VAL A O 1
ATOM 1521 N N . ARG A 1 186 ? -19.954 4.411 22.994 1.00 94.06 186 ARG A N 1
ATOM 1522 C CA . ARG A 1 186 ? -21.336 4.717 23.404 1.00 94.06 186 ARG A CA 1
ATOM 1523 C C . ARG A 1 186 ? -22.291 3.580 23.070 1.00 94.06 186 ARG A C 1
ATOM 1525 O O . ARG A 1 186 ? -23.079 3.179 23.925 1.00 94.06 186 ARG A O 1
ATOM 1532 N N . GLY A 1 187 ? -22.182 3.023 21.864 1.00 90.69 187 GLY A N 1
ATOM 1533 C CA . GLY A 1 187 ? -22.970 1.871 21.433 1.00 90.69 187 GLY A CA 1
ATOM 1534 C C . GLY A 1 187 ? -22.716 0.628 22.290 1.00 90.69 187 GLY A C 1
ATOM 1535 O O . GLY A 1 187 ? -23.662 -0.045 22.699 1.00 90.69 187 GLY A O 1
ATOM 1536 N N . LEU A 1 188 ? -21.450 0.349 22.619 1.00 89.56 188 LEU A N 1
ATOM 1537 C CA . LEU A 1 188 ? -21.061 -0.795 23.452 1.00 89.56 188 LEU A CA 1
ATOM 1538 C C . LEU A 1 188 ? -21.512 -0.651 24.911 1.00 89.56 188 LEU A C 1
ATOM 1540 O O . LEU A 1 188 ? -22.027 -1.604 25.492 1.00 89.56 188 LEU A O 1
ATOM 1544 N N . LEU A 1 189 ? -21.344 0.535 25.501 1.00 90.94 189 LEU A N 1
ATOM 1545 C CA . LEU A 1 189 ? -21.711 0.818 26.893 1.00 90.94 189 LEU A CA 1
ATOM 1546 C C . LEU A 1 189 ? -23.178 1.244 27.063 1.00 90.94 189 LEU A C 1
ATOM 1548 O O . LEU A 1 189 ? -23.623 1.440 28.194 1.00 90.94 189 LEU A O 1
ATOM 1552 N N . LYS A 1 190 ? -23.923 1.390 25.959 1.00 90.81 190 LYS A N 1
ATOM 1553 C CA . LYS A 1 190 ? -25.322 1.846 25.904 1.00 90.81 190 LYS A CA 1
ATOM 1554 C C . LYS A 1 190 ? -25.549 3.158 26.662 1.00 90.81 190 LYS A C 1
ATOM 1556 O O . LYS A 1 190 ? -26.484 3.279 27.453 1.00 90.81 190 LYS A O 1
ATOM 1561 N N . ASN A 1 191 ? -24.680 4.140 26.435 1.00 91.44 191 ASN A N 1
ATOM 1562 C CA . ASN A 1 191 ? -24.770 5.461 27.057 1.00 91.44 191 ASN A CA 1
ATOM 1563 C C . ASN A 1 191 ? -24.455 6.586 26.059 1.00 91.44 191 ASN A C 1
ATOM 1565 O O . ASN A 1 191 ? -24.082 6.324 24.922 1.00 91.44 191 ASN A O 1
ATOM 1569 N N . ASN A 1 192 ? -24.591 7.839 26.501 1.00 92.00 192 ASN A N 1
ATOM 1570 C CA . ASN A 1 192 ? -24.331 9.031 25.683 1.00 92.00 192 ASN A CA 1
ATOM 1571 C C . ASN A 1 192 ? -23.125 9.854 26.173 1.00 92.00 192 ASN A C 1
ATOM 1573 O O . ASN A 1 192 ? -22.908 10.973 25.709 1.00 92.00 192 ASN A O 1
ATOM 1577 N N . SER A 1 193 ? -22.332 9.323 27.105 1.00 92.38 193 SER A N 1
ATOM 1578 C CA . SER A 1 193 ? -21.181 10.031 27.674 1.00 92.38 193 SER A CA 1
ATOM 1579 C C . SER A 1 193 ? -20.069 10.204 26.638 1.00 92.38 193 SER A C 1
ATOM 1581 O O . SER A 1 193 ? -20.019 9.484 25.637 1.00 92.38 193 SER A O 1
ATOM 1583 N N . THR A 1 194 ? -19.184 11.182 26.826 1.00 92.81 194 THR A N 1
ATOM 1584 C CA . THR A 1 194 ? -18.034 11.358 25.926 1.00 92.81 194 THR A CA 1
ATOM 1585 C C . THR A 1 194 ? -17.035 10.209 26.082 1.00 92.81 194 THR A C 1
ATOM 1587 O O . THR A 1 194 ? -17.076 9.463 27.063 1.00 92.81 194 THR A O 1
ATOM 1590 N N . LEU A 1 195 ? -16.125 10.037 25.122 1.00 92.94 195 LEU A N 1
ATOM 1591 C CA . LEU A 1 195 ? -15.112 8.982 25.183 1.00 92.94 195 LEU A CA 1
ATOM 1592 C C . LEU A 1 195 ? -14.181 9.150 26.392 1.00 92.94 195 LEU A C 1
ATOM 1594 O O . LEU A 1 195 ? -13.833 8.158 27.035 1.00 92.94 195 LEU A O 1
ATOM 1598 N N . ILE A 1 196 ? -13.838 10.393 26.748 1.00 92.19 196 ILE A N 1
ATOM 1599 C CA . ILE A 1 196 ? -13.016 10.684 27.926 1.00 92.19 196 ILE A CA 1
ATOM 1600 C C . ILE A 1 196 ? -13.750 10.341 29.230 1.00 92.19 196 ILE A C 1
ATOM 1602 O O . ILE A 1 196 ? -13.162 9.706 30.105 1.00 92.19 196 ILE A O 1
ATOM 1606 N N . ASP A 1 197 ? -15.048 10.643 29.322 1.00 92.94 197 ASP A N 1
ATOM 1607 C CA . ASP A 1 197 ? -15.875 10.298 30.489 1.00 92.94 197 ASP A CA 1
ATOM 1608 C C . ASP A 1 197 ? -16.104 8.787 30.593 1.00 92.94 197 ASP A C 1
ATOM 1610 O O . ASP A 1 197 ? -16.154 8.216 31.683 1.00 92.94 197 ASP A O 1
ATOM 1614 N N . ASN A 1 198 ? -16.211 8.114 29.446 1.00 93.31 198 ASN A N 1
ATOM 1615 C CA . ASN A 1 198 ? -16.345 6.668 29.370 1.00 93.31 198 ASN A CA 1
ATOM 1616 C C . ASN A 1 198 ? -15.035 5.930 29.653 1.00 93.31 198 ASN A C 1
ATOM 1618 O O . ASN A 1 198 ? -15.092 4.736 29.952 1.00 93.31 198 ASN A O 1
ATOM 1622 N N . LYS A 1 199 ? -13.872 6.599 29.618 1.00 93.31 199 LYS A N 1
ATOM 1623 C CA . LYS A 1 199 ? -12.549 5.979 29.810 1.00 93.31 199 LYS A CA 1
ATOM 1624 C C . LYS A 1 199 ? -12.508 5.048 31.035 1.00 93.31 199 LYS A C 1
ATOM 1626 O O . LYS A 1 199 ? -12.181 3.877 30.850 1.00 93.31 199 LYS A O 1
ATOM 1631 N N . PRO A 1 200 ? -12.894 5.450 32.265 1.00 92.12 200 PRO A N 1
ATOM 1632 C CA . PRO A 1 200 ? -12.799 4.568 33.435 1.00 92.12 200 PRO A CA 1
ATOM 1633 C C . PRO A 1 200 ? -13.722 3.343 33.369 1.00 92.12 200 PRO A C 1
ATOM 1635 O O . PRO A 1 200 ? -13.376 2.281 33.893 1.00 92.12 200 PRO A O 1
ATOM 1638 N N . THR A 1 201 ? -14.902 3.489 32.765 1.00 91.62 201 THR A N 1
ATOM 1639 C CA . THR A 1 201 ? -15.893 2.413 32.603 1.00 91.62 201 THR A CA 1
ATOM 1640 C C . THR A 1 201 ? -15.468 1.445 31.504 1.00 91.62 201 THR A C 1
ATOM 1642 O O . THR A 1 201 ? -15.544 0.228 31.676 1.00 91.62 201 THR A O 1
ATOM 1645 N N . LEU A 1 202 ? -14.940 1.976 30.401 1.00 91.06 202 LEU A N 1
ATOM 1646 C CA . LEU A 1 202 ? -14.367 1.207 29.306 1.00 91.06 202 LEU A CA 1
ATOM 1647 C C . LEU A 1 202 ? -13.194 0.354 29.809 1.00 91.06 202 LEU A C 1
ATOM 1649 O O . LEU A 1 202 ? -13.222 -0.863 29.673 1.00 91.06 202 LEU A O 1
ATOM 1653 N N . MET A 1 203 ? -12.216 0.940 30.510 1.00 90.44 203 MET A N 1
ATOM 1654 C CA . MET A 1 203 ? -11.056 0.181 31.011 1.00 90.44 203 MET A CA 1
ATOM 1655 C C . MET A 1 203 ? -11.444 -0.981 31.934 1.00 90.44 203 MET A C 1
ATOM 1657 O O . MET A 1 203 ? -10.800 -2.031 31.910 1.00 90.44 203 MET A O 1
ATOM 1661 N N . ARG A 1 204 ? -12.506 -0.810 32.730 1.00 88.31 204 ARG A N 1
ATOM 1662 C CA . ARG A 1 204 ? -13.038 -1.862 33.607 1.00 88.31 204 ARG A CA 1
ATOM 1663 C C . ARG A 1 204 ? -13.787 -2.951 32.844 1.00 88.31 204 ARG A C 1
ATOM 1665 O O . ARG A 1 204 ? -13.695 -4.111 33.228 1.00 88.31 204 ARG A O 1
ATOM 1672 N N . SER A 1 205 ? -14.506 -2.590 31.785 1.00 85.31 205 SER A N 1
ATOM 1673 C CA . SER A 1 205 ? -15.353 -3.521 31.036 1.00 85.31 205 SER A CA 1
ATOM 1674 C C . SER A 1 205 ? -14.580 -4.348 30.010 1.00 85.31 205 SER A C 1
ATOM 1676 O O . SER A 1 205 ? -14.852 -5.538 29.901 1.00 85.31 205 SER A O 1
ATOM 1678 N N . ILE A 1 206 ? -13.582 -3.788 29.311 1.00 82.81 206 ILE A N 1
ATOM 1679 C CA . ILE A 1 206 ? -13.025 -4.435 28.106 1.00 82.81 206 ILE A CA 1
ATOM 1680 C C . ILE A 1 206 ? -12.137 -5.672 28.321 1.00 82.81 206 ILE A C 1
ATOM 1682 O O . ILE A 1 206 ? -11.603 -6.214 27.358 1.00 82.81 206 ILE A O 1
ATOM 1686 N N . GLY A 1 207 ? -11.940 -6.129 29.562 1.00 83.25 207 GLY A N 1
ATOM 1687 C CA . GLY A 1 207 ? -11.190 -7.360 29.865 1.00 83.25 207 GLY A CA 1
ATOM 1688 C C . GLY A 1 207 ? -9.722 -7.387 29.404 1.00 83.25 207 GLY A C 1
ATOM 1689 O O . GLY A 1 207 ? -9.089 -8.437 29.453 1.00 83.25 207 GLY A O 1
ATOM 1690 N N . LEU A 1 208 ? -9.168 -6.260 28.945 1.00 87.69 208 LEU A N 1
ATOM 1691 C CA . LEU A 1 208 ? -7.789 -6.177 28.467 1.00 87.69 208 LEU A CA 1
ATOM 1692 C C . LEU A 1 208 ? -6.775 -6.159 29.614 1.00 87.69 208 LEU A C 1
ATOM 1694 O O . LEU A 1 208 ? -7.085 -5.736 30.729 1.00 87.69 208 LEU A O 1
ATOM 1698 N N . SER A 1 209 ? -5.538 -6.561 29.307 1.00 90.38 209 SER A N 1
ATOM 1699 C CA . SER A 1 209 ? -4.410 -6.414 30.228 1.00 90.38 209 SER A CA 1
ATOM 1700 C C . SER A 1 209 ? -4.080 -4.940 30.485 1.00 90.38 209 SER A C 1
ATOM 1702 O O . SER A 1 209 ? -4.383 -4.058 29.676 1.00 90.38 209 SER A O 1
ATOM 1704 N N . ASP A 1 210 ? -3.405 -4.659 31.600 1.00 90.50 210 ASP A N 1
ATOM 1705 C CA . ASP A 1 210 ? -3.111 -3.282 32.014 1.00 90.50 210 ASP A CA 1
ATOM 1706 C C . ASP A 1 210 ? -2.247 -2.511 31.008 1.00 90.50 210 ASP A C 1
ATOM 1708 O O . ASP A 1 210 ? -2.411 -1.302 30.852 1.00 90.50 210 ASP A O 1
ATOM 1712 N N . HIS A 1 211 ? -1.369 -3.193 30.269 1.00 92.31 211 HIS A N 1
ATOM 1713 C CA . HIS A 1 211 ? -0.581 -2.562 29.206 1.00 92.31 211 HIS A CA 1
ATOM 1714 C C . HIS A 1 211 ? -1.459 -2.074 28.049 1.00 92.31 211 HIS A C 1
ATOM 1716 O O . HIS A 1 211 ? -1.298 -0.947 27.587 1.00 92.31 211 HIS A O 1
ATOM 1722 N N . TRP A 1 212 ? -2.440 -2.872 27.630 1.00 90.38 212 TRP A N 1
ATOM 1723 C CA . TRP A 1 212 ? -3.382 -2.473 26.584 1.00 90.38 212 TRP A CA 1
ATOM 1724 C C . TRP A 1 212 ? -4.317 -1.351 27.036 1.00 90.38 212 TRP A C 1
ATOM 1726 O O . TRP A 1 212 ? -4.614 -0.447 26.256 1.00 90.38 212 TRP A O 1
ATOM 1736 N N . ARG A 1 213 ? -4.725 -1.353 28.311 1.00 90.69 213 ARG A N 1
ATOM 1737 C CA . ARG A 1 213 ? -5.491 -0.243 28.898 1.00 90.69 213 ARG A CA 1
ATOM 1738 C C . ARG A 1 213 ? -4.719 1.074 28.836 1.00 90.69 213 ARG A C 1
ATOM 1740 O O . ARG A 1 213 ? -5.310 2.101 28.520 1.00 90.69 213 ARG A O 1
ATOM 1747 N N . LYS A 1 214 ? -3.403 1.049 29.080 1.00 92.75 214 LYS A N 1
ATOM 1748 C CA . LYS A 1 214 ? -2.536 2.235 28.954 1.00 92.75 214 LYS A CA 1
ATOM 1749 C C . LYS A 1 214 ? -2.465 2.748 27.515 1.00 92.75 214 LYS A C 1
ATOM 1751 O O . LYS A 1 214 ? -2.581 3.950 27.315 1.00 92.75 214 LYS A O 1
ATOM 1756 N N . ILE A 1 215 ? -2.338 1.857 26.527 1.00 93.38 215 ILE A N 1
ATOM 1757 C CA . ILE A 1 215 ? -2.332 2.234 25.101 1.00 93.38 215 ILE A CA 1
ATOM 1758 C C . ILE A 1 215 ? -3.650 2.918 24.722 1.00 93.38 215 ILE A C 1
ATOM 1760 O O . ILE A 1 215 ? -3.645 4.001 24.143 1.00 93.38 215 ILE A O 1
ATOM 1764 N N . LEU A 1 216 ? -4.785 2.321 25.095 1.00 93.38 216 LEU A N 1
ATOM 1765 C CA . LEU A 1 216 ? -6.097 2.901 24.817 1.00 93.38 216 LEU A CA 1
ATOM 1766 C C . LEU A 1 216 ? -6.304 4.233 25.555 1.00 93.38 216 LEU A C 1
ATOM 1768 O O . LEU A 1 216 ? -6.868 5.163 24.987 1.00 93.38 216 LEU A O 1
ATOM 1772 N N . ALA A 1 217 ? -5.833 4.351 26.799 1.00 93.81 217 ALA A N 1
ATOM 1773 C CA . ALA A 1 217 ? -5.904 5.602 27.550 1.00 93.81 217 ALA A CA 1
ATOM 1774 C C . ALA A 1 217 ? -5.107 6.718 26.860 1.00 93.81 217 ALA A C 1
ATOM 1776 O O . ALA A 1 217 ? -5.653 7.801 26.668 1.00 93.81 217 ALA A O 1
ATOM 1777 N N . ALA A 1 218 ? -3.880 6.424 26.417 1.00 94.50 218 ALA A N 1
ATOM 1778 C CA . ALA A 1 218 ? -3.038 7.368 25.687 1.00 94.50 218 ALA A CA 1
ATOM 1779 C C . ALA A 1 218 ? -3.668 7.789 24.348 1.00 94.50 218 ALA A C 1
ATOM 1781 O O . ALA A 1 218 ? -3.669 8.969 24.013 1.00 94.50 218 ALA A O 1
ATOM 1782 N N . TYR A 1 219 ? -4.275 6.851 23.612 1.00 95.38 219 TYR A N 1
ATOM 1783 C CA . TYR A 1 219 ? -5.014 7.158 22.383 1.00 95.38 219 TYR A CA 1
ATOM 1784 C C . TYR A 1 219 ? -6.181 8.134 22.627 1.00 95.38 219 TYR A C 1
ATOM 1786 O O . TYR A 1 219 ? -6.373 9.084 21.862 1.00 95.38 219 TYR A O 1
ATOM 1794 N N . ILE A 1 220 ? -6.963 7.902 23.691 1.00 94.50 220 ILE A N 1
ATOM 1795 C CA . ILE A 1 220 ? -8.096 8.762 24.068 1.00 94.50 220 ILE A CA 1
ATOM 1796 C C . ILE A 1 220 ? -7.593 10.144 24.488 1.00 94.50 220 ILE A C 1
ATOM 1798 O O . ILE A 1 220 ? -8.167 11.149 24.082 1.00 94.50 220 ILE A O 1
ATOM 1802 N N . GLU A 1 221 ? -6.533 10.202 25.292 1.00 92.12 221 GLU A N 1
ATOM 1803 C CA . GLU A 1 221 ? -5.935 11.458 25.752 1.00 92.12 221 GLU A CA 1
ATOM 1804 C C . GLU A 1 221 ? -5.421 12.290 24.578 1.00 92.12 221 GLU A C 1
ATOM 1806 O O . GLU A 1 221 ? -5.801 13.454 24.467 1.00 92.12 221 GLU A O 1
ATOM 1811 N N . TYR A 1 222 ? -4.692 11.664 23.649 1.00 91.38 222 TYR A N 1
ATOM 1812 C CA . TYR A 1 222 ? -4.229 12.307 22.423 1.00 91.38 222 TYR A CA 1
ATOM 1813 C C . TYR A 1 222 ? -5.406 12.878 21.620 1.00 91.38 222 TYR A C 1
ATOM 1815 O O . TYR A 1 222 ? -5.477 14.075 21.362 1.00 91.38 222 TYR A O 1
ATOM 1823 N N . GLY A 1 223 ? -6.405 12.062 21.277 1.00 89.75 223 GLY A N 1
ATOM 1824 C CA . GLY A 1 223 ? -7.540 12.552 20.488 1.00 89.75 223 GLY A CA 1
ATOM 1825 C C . GLY A 1 223 ? -8.370 13.629 21.190 1.00 89.75 223 GLY A C 1
ATOM 1826 O O . GLY A 1 223 ? -8.913 14.513 20.532 1.00 89.75 223 GLY A O 1
ATOM 1827 N N . ASN A 1 224 ? -8.451 13.600 22.520 1.00 87.25 224 ASN A N 1
ATOM 1828 C CA . ASN A 1 224 ? -9.159 14.618 23.288 1.00 87.25 224 ASN A CA 1
ATOM 1829 C C . ASN A 1 224 ? -8.409 15.961 23.304 1.00 87.25 224 ASN A C 1
ATOM 1831 O O . ASN A 1 224 ? -9.031 17.007 23.112 1.00 87.25 224 ASN A O 1
ATOM 1835 N N . GLU A 1 225 ? -7.088 15.927 23.497 1.00 83.69 225 GLU A N 1
ATOM 1836 C CA . GLU A 1 225 ? -6.214 17.106 23.444 1.00 83.69 225 GLU A CA 1
ATOM 1837 C C . GLU A 1 225 ? -6.248 17.762 22.055 1.00 83.69 225 GLU A C 1
ATOM 1839 O O . GLU A 1 225 ? -6.395 18.979 21.927 1.00 83.69 225 GLU A O 1
ATOM 1844 N N . TYR A 1 226 ? -6.203 16.938 21.008 1.00 77.19 226 TYR A N 1
ATOM 1845 C CA . TYR A 1 226 ? -5.990 17.383 19.635 1.00 77.19 226 TYR A CA 1
ATOM 1846 C C . TYR A 1 226 ? -7.264 17.522 18.784 1.00 77.19 226 TYR A C 1
ATOM 1848 O O . TYR A 1 226 ? -7.252 18.241 17.786 1.00 77.19 226 TYR A O 1
ATOM 1856 N N . GLY A 1 227 ? -8.368 16.867 19.160 1.00 62.03 227 GLY A N 1
ATOM 1857 C CA . GLY A 1 227 ? -9.581 16.751 18.340 1.00 62.03 227 GLY A CA 1
ATOM 1858 C C . GLY A 1 227 ? -10.792 17.576 18.792 1.00 62.03 227 GLY A C 1
ATOM 1859 O O . GLY A 1 227 ? -11.719 17.731 18.001 1.00 62.03 227 GLY A O 1
ATOM 1860 N N . ARG A 1 228 ? -10.838 18.096 20.033 1.00 60.38 228 ARG A N 1
ATOM 1861 C CA . ARG A 1 228 ? -12.030 18.816 20.554 1.00 60.38 228 ARG A CA 1
ATOM 1862 C C . ARG A 1 228 ? -11.785 20.159 21.233 1.00 60.38 228 ARG A C 1
ATOM 1864 O O . ARG A 1 228 ? -12.688 20.990 21.232 1.00 60.38 228 ARG A O 1
ATOM 1871 N N . HIS A 1 229 ? -10.594 20.395 21.780 1.00 50.44 229 HIS A N 1
ATOM 1872 C CA . HIS A 1 229 ? -10.302 21.594 22.576 1.00 50.44 229 HIS A CA 1
ATOM 1873 C C . HIS A 1 229 ? -8.915 22.186 22.303 1.00 50.44 229 HIS A C 1
ATOM 1875 O O . HIS A 1 229 ? -8.288 22.736 23.206 1.00 50.44 229 HIS A O 1
ATOM 1881 N N . ALA A 1 230 ? -8.422 22.089 21.067 1.00 48.41 230 ALA A N 1
ATOM 1882 C CA . ALA A 1 230 ? -7.106 22.617 20.736 1.00 48.41 230 ALA A CA 1
ATOM 1883 C C . ALA A 1 230 ? -7.071 24.143 20.948 1.00 48.41 230 ALA A C 1
ATOM 1885 O O . ALA A 1 230 ? -7.692 24.907 20.206 1.00 48.41 230 ALA A O 1
ATOM 1886 N N . SER A 1 231 ? -6.350 24.556 21.995 1.00 47.78 231 SER A N 1
ATOM 1887 C CA . SER A 1 231 ? -6.023 25.948 22.302 1.00 47.78 231 SER A CA 1
ATOM 1888 C C . SER A 1 231 ? -5.405 26.655 21.087 1.00 47.78 231 SER A C 1
ATOM 1890 O O . SER A 1 231 ? -4.840 26.006 20.204 1.00 47.78 231 SER A O 1
ATOM 1892 N N . GLU A 1 232 ? -5.468 27.987 21.050 1.00 51.16 232 GLU A N 1
ATOM 1893 C CA . GLU A 1 232 ? -4.956 28.815 19.943 1.00 51.16 232 GLU A CA 1
ATOM 1894 C C . GLU A 1 232 ? -3.465 28.570 19.608 1.00 51.16 232 GLU A C 1
ATOM 1896 O O . GLU A 1 232 ? -3.034 28.848 18.489 1.00 51.16 232 GLU A O 1
ATOM 1901 N N . ASN A 1 233 ? -2.698 27.950 20.514 1.00 49.06 233 ASN A N 1
ATOM 1902 C CA . ASN A 1 233 ? -1.322 27.508 20.287 1.00 49.06 233 ASN A CA 1
ATOM 1903 C C . ASN A 1 233 ? -1.278 26.051 19.794 1.00 49.06 233 ASN A C 1
ATOM 1905 O O . ASN A 1 233 ? -1.153 25.105 20.573 1.00 49.06 233 ASN A O 1
ATOM 1909 N N . ARG A 1 234 ? -1.387 25.862 18.476 1.00 57.59 234 ARG A N 1
ATOM 1910 C CA . ARG A 1 234 ? -1.346 24.535 17.841 1.00 57.59 234 ARG A CA 1
ATOM 1911 C C . ARG A 1 234 ? 0.062 23.932 17.878 1.00 57.59 234 ARG A C 1
ATOM 1913 O O . ARG A 1 234 ? 0.981 24.493 17.284 1.00 57.59 234 ARG A O 1
ATOM 1920 N N . HIS A 1 235 ? 0.200 22.738 18.454 1.00 58.84 235 HIS A N 1
ATOM 1921 C CA . HIS A 1 235 ? 1.262 21.824 18.030 1.00 58.84 235 HIS A CA 1
ATOM 1922 C C . HIS A 1 235 ? 0.967 21.395 16.587 1.00 58.84 235 HIS A C 1
ATOM 1924 O O . HIS A 1 235 ? -0.174 21.089 16.234 1.00 58.84 235 HIS A O 1
ATOM 1930 N N . GLN A 1 236 ? 1.979 21.442 15.725 1.00 69.88 236 GLN A N 1
ATOM 1931 C CA . GLN A 1 236 ? 1.848 20.981 14.349 1.00 69.88 236 GLN A CA 1
ATOM 1932 C C . GLN A 1 236 ? 1.944 19.457 14.327 1.00 69.88 236 GLN A C 1
ATOM 1934 O O . GLN A 1 236 ? 2.967 18.908 14.722 1.00 69.88 236 GLN A O 1
ATOM 1939 N N . PHE A 1 237 ? 0.902 18.784 13.839 1.00 76.12 237 PHE A N 1
ATOM 1940 C CA . PHE A 1 237 ? 0.954 17.344 13.592 1.00 76.12 237 PHE A CA 1
ATOM 1941 C C . PHE A 1 237 ? 1.977 17.035 12.499 1.00 76.12 237 PHE A C 1
ATOM 1943 O O . PHE A 1 237 ? 1.903 17.604 11.396 1.00 76.12 237 PHE A O 1
ATOM 1950 N N . ILE A 1 238 ? 2.882 16.097 12.764 1.00 85.00 238 ILE A N 1
ATOM 1951 C CA . ILE A 1 238 ? 3.684 15.486 11.700 1.00 85.00 238 ILE A CA 1
ATOM 1952 C C . ILE A 1 238 ? 2.855 14.405 10.997 1.00 85.00 238 ILE A C 1
ATOM 1954 O O . ILE A 1 238 ? 1.987 13.783 11.606 1.00 85.00 238 ILE A O 1
ATOM 1958 N N . ASP A 1 239 ? 3.100 14.179 9.706 1.00 80.69 239 ASP A N 1
ATOM 1959 C CA . ASP A 1 239 ? 2.270 13.266 8.897 1.00 80.69 239 ASP A CA 1
ATOM 1960 C C . ASP A 1 239 ? 2.266 11.838 9.458 1.00 80.69 239 ASP A C 1
ATOM 1962 O O . ASP A 1 239 ? 1.217 11.199 9.528 1.00 80.69 239 ASP A O 1
ATOM 1966 N N . ALA A 1 240 ? 3.415 11.400 9.977 1.00 86.00 240 ALA A N 1
ATOM 1967 C CA . ALA A 1 240 ? 3.572 10.098 10.613 1.00 86.00 240 ALA A CA 1
ATOM 1968 C C . ALA A 1 240 ? 2.673 9.910 11.851 1.00 86.00 240 ALA A C 1
ATOM 1970 O O . ALA A 1 240 ? 2.175 8.813 12.082 1.00 86.00 240 ALA A O 1
ATOM 1971 N N . GLU A 1 241 ? 2.429 10.960 12.644 1.00 89.44 241 GLU A N 1
ATOM 1972 C CA . GLU A 1 241 ? 1.535 10.875 13.809 1.00 89.44 241 GLU A CA 1
ATOM 1973 C C . GLU A 1 241 ? 0.076 10.730 13.381 1.00 89.44 241 GLU A C 1
ATOM 1975 O O . GLU A 1 241 ? -0.669 9.942 13.962 1.00 89.44 241 GLU A O 1
ATOM 1980 N N . VAL A 1 242 ? -0.325 11.464 12.340 1.00 90.12 242 VAL A N 1
ATOM 1981 C CA . VAL A 1 242 ? -1.687 11.419 11.797 1.00 90.12 242 VAL A CA 1
ATOM 1982 C C . VAL A 1 242 ? -1.995 10.037 11.231 1.00 90.12 242 VAL A C 1
ATOM 1984 O O . VAL A 1 242 ? -3.049 9.468 11.518 1.00 90.12 242 VAL A O 1
ATOM 1987 N N . GLU A 1 243 ? -1.061 9.484 10.463 1.00 89.94 243 GLU A N 1
ATOM 1988 C CA . GLU A 1 243 ? -1.168 8.138 9.910 1.00 89.94 243 GLU A CA 1
ATOM 1989 C C . GLU A 1 243 ? -1.193 7.071 11.011 1.00 89.94 243 GLU A C 1
ATOM 1991 O O . GLU A 1 243 ? -2.095 6.230 11.046 1.00 89.94 243 GLU A O 1
ATOM 1996 N N . ALA A 1 244 ? -0.274 7.150 11.979 1.00 91.81 244 ALA A N 1
ATOM 1997 C CA . ALA A 1 244 ? -0.254 6.232 13.113 1.00 91.81 244 ALA A CA 1
ATOM 1998 C C . ALA A 1 244 ? -1.568 6.281 13.909 1.00 91.81 244 ALA A C 1
ATOM 2000 O O . ALA A 1 244 ? -2.078 5.235 14.327 1.00 91.81 244 ALA A O 1
ATOM 2001 N N . TYR A 1 245 ? -2.158 7.467 14.091 1.00 93.81 245 TYR A N 1
ATOM 2002 C CA . TYR A 1 245 ? -3.446 7.626 14.764 1.00 93.81 245 TYR A CA 1
ATOM 2003 C C . TYR A 1 245 ? -4.590 6.978 13.975 1.00 93.81 245 TYR A C 1
ATOM 2005 O O . TYR A 1 245 ? -5.406 6.251 14.552 1.00 93.81 245 TYR A O 1
ATOM 2013 N N . LEU A 1 246 ? -4.630 7.172 12.654 1.00 93.38 246 LEU A N 1
ATOM 2014 C CA . LEU A 1 246 ? -5.612 6.550 11.762 1.00 93.38 246 LEU A CA 1
ATOM 2015 C C . LEU A 1 246 ? -5.532 5.014 11.805 1.00 93.38 246 LEU A C 1
ATOM 2017 O O . LEU A 1 246 ? -6.548 4.340 12.002 1.00 93.38 246 LEU A O 1
ATOM 2021 N N . TYR A 1 247 ? -4.334 4.438 11.696 1.00 92.62 247 TYR A N 1
ATOM 2022 C CA . TYR A 1 247 ? -4.166 2.981 11.748 1.00 92.62 247 TYR A CA 1
ATOM 2023 C C . TYR A 1 247 ? -4.450 2.412 13.134 1.00 92.62 247 TYR A C 1
ATOM 2025 O O . TYR A 1 247 ? -5.097 1.368 13.257 1.00 92.62 247 TYR A O 1
ATOM 2033 N N . THR A 1 248 ? -4.066 3.127 14.192 1.00 94.44 248 THR A N 1
ATOM 2034 C CA . THR A 1 248 ? -4.427 2.749 15.563 1.00 94.44 248 THR A CA 1
ATOM 2035 C C . THR A 1 248 ? -5.943 2.744 15.746 1.00 94.44 248 THR A C 1
ATOM 2037 O O . THR A 1 248 ? -6.478 1.807 16.332 1.00 94.44 248 THR A O 1
ATOM 2040 N N . THR A 1 249 ? -6.658 3.718 15.178 1.00 95.56 249 THR A N 1
ATOM 2041 C CA . THR A 1 249 ? -8.132 3.760 15.189 1.00 95.56 249 THR A CA 1
ATOM 2042 C C . THR A 1 249 ? -8.718 2.498 14.557 1.00 95.56 249 THR A C 1
ATOM 2044 O O . THR A 1 249 ? -9.561 1.838 15.165 1.00 95.56 249 THR A O 1
ATOM 2047 N N . CYS A 1 250 ? -8.220 2.100 13.385 1.00 93.75 250 CYS A N 1
ATOM 2048 C CA . CYS A 1 250 ? -8.653 0.873 12.720 1.00 93.75 250 CYS A CA 1
ATOM 2049 C C . CYS A 1 250 ? -8.404 -0.371 13.594 1.00 93.75 250 CYS A C 1
ATOM 2051 O O . CYS A 1 250 ? -9.290 -1.210 13.764 1.00 93.75 250 CYS A O 1
ATOM 2053 N N . LEU A 1 251 ? -7.237 -0.475 14.237 1.00 92.44 251 LEU A N 1
ATOM 2054 C CA . LEU A 1 251 ? -6.942 -1.565 15.174 1.00 92.44 251 LEU A CA 1
ATOM 2055 C C . LEU A 1 251 ? -7.886 -1.572 16.386 1.00 92.44 251 LEU A C 1
ATOM 2057 O O . LEU A 1 251 ? -8.369 -2.636 16.784 1.00 92.44 251 LEU A O 1
ATOM 2061 N N . LEU A 1 252 ? -8.187 -0.401 16.949 1.00 94.00 252 LEU A N 1
ATOM 2062 C CA . LEU A 1 252 ? -9.105 -0.266 18.077 1.00 94.00 252 LEU A CA 1
ATOM 2063 C C . LEU A 1 252 ? -10.538 -0.644 17.703 1.00 94.00 252 LEU A C 1
ATOM 2065 O O . LEU A 1 252 ? -11.195 -1.317 18.491 1.00 94.00 252 LEU A O 1
ATOM 2069 N N . ILE A 1 253 ? -11.009 -0.316 16.498 1.00 94.00 253 ILE A N 1
ATOM 2070 C CA . ILE A 1 253 ? -12.308 -0.790 15.995 1.00 94.00 253 ILE A CA 1
ATOM 2071 C C . ILE A 1 253 ? -12.351 -2.319 16.010 1.00 94.00 253 ILE A C 1
ATOM 2073 O O . ILE A 1 253 ? -13.293 -2.904 16.546 1.00 94.00 253 ILE A O 1
ATOM 2077 N N . ARG A 1 254 ? -11.313 -2.990 15.488 1.00 90.44 254 ARG A N 1
ATOM 2078 C CA . ARG A 1 254 ? -11.247 -4.466 15.498 1.00 90.44 254 ARG A CA 1
ATOM 2079 C C . ARG A 1 254 ? -11.305 -5.026 16.915 1.00 90.44 254 ARG A C 1
ATOM 2081 O O . ARG A 1 254 ? -11.957 -6.045 17.144 1.00 90.44 254 ARG A O 1
ATOM 2088 N N . LEU A 1 255 ? -10.604 -4.383 17.843 1.00 90.50 255 LEU A N 1
ATOM 2089 C CA . LEU A 1 255 ? -10.552 -4.775 19.246 1.00 90.50 255 LEU A CA 1
ATOM 2090 C C . LEU A 1 255 ? -11.921 -4.617 19.922 1.00 90.50 255 LEU A C 1
ATOM 2092 O O . LEU A 1 255 ? -12.401 -5.545 20.569 1.00 90.50 255 LEU A O 1
ATOM 2096 N N . LEU A 1 256 ? -12.564 -3.467 19.722 1.00 90.81 256 LEU A N 1
ATOM 2097 C CA . LEU A 1 256 ? -13.824 -3.088 20.355 1.00 90.81 256 LEU A CA 1
ATOM 2098 C C . LEU A 1 256 ? -15.035 -3.816 19.759 1.00 90.81 256 LEU A C 1
ATOM 2100 O O . LEU A 1 256 ? -15.925 -4.206 20.501 1.00 90.81 256 LEU A O 1
ATOM 2104 N N . VAL A 1 257 ? -15.073 -4.081 18.451 1.00 87.88 257 VAL A N 1
ATOM 2105 C CA . VAL A 1 257 ? -16.168 -4.862 17.838 1.00 87.88 257 VAL A CA 1
ATOM 2106 C C . VAL A 1 257 ? -16.113 -6.335 18.259 1.00 87.88 257 VAL A C 1
ATOM 2108 O O . VAL A 1 257 ? -17.147 -6.987 18.405 1.00 87.88 257 VAL A O 1
ATOM 2111 N N . LYS A 1 258 ? -14.909 -6.883 18.475 1.00 82.69 258 LYS A N 1
ATOM 2112 C CA . LYS A 1 258 ? -14.741 -8.241 19.018 1.00 82.69 258 LYS A CA 1
ATOM 2113 C C . LYS A 1 258 ? -15.043 -8.322 20.509 1.00 82.69 258 LYS A C 1
ATOM 2115 O O . LYS A 1 258 ? -15.261 -9.423 21.019 1.00 82.69 258 LYS A O 1
ATOM 2120 N N . PHE A 1 259 ? -15.056 -7.188 21.201 1.00 73.06 259 PHE A N 1
ATOM 2121 C CA . PHE A 1 259 ? -15.435 -7.141 22.595 1.00 73.06 259 PHE A CA 1
ATOM 2122 C C . PHE A 1 259 ? -16.939 -7.406 22.727 1.00 73.06 259 PHE A C 1
ATOM 2124 O O . PHE A 1 259 ? -17.783 -6.627 22.289 1.00 73.06 259 PHE A O 1
ATOM 2131 N N . LYS A 1 260 ? -17.282 -8.534 23.349 1.00 57.41 260 LYS A N 1
ATOM 2132 C CA . LYS A 1 260 ? -18.630 -8.767 23.859 1.00 57.41 260 LYS A CA 1
ATOM 2133 C C . LYS A 1 260 ? -18.667 -8.215 25.274 1.00 57.41 260 LYS A C 1
ATOM 2135 O O . LYS A 1 260 ? -17.947 -8.723 26.133 1.00 57.41 260 LYS A O 1
ATOM 2140 N N . ALA A 1 261 ? -19.487 -7.191 25.498 1.00 50.28 261 ALA A N 1
ATOM 2141 C CA . ALA A 1 261 ? -19.842 -6.808 26.855 1.00 50.28 261 ALA A CA 1
ATOM 2142 C C . ALA A 1 261 ? -20.394 -8.054 27.582 1.00 50.28 261 ALA A C 1
ATOM 2144 O O . ALA A 1 261 ? -21.183 -8.780 26.964 1.00 50.28 261 ALA A O 1
ATOM 2145 N N . PRO A 1 262 ? -19.932 -8.349 28.811 1.00 46.50 262 PRO A N 1
ATOM 2146 C CA . PRO A 1 262 ? -20.506 -9.420 29.618 1.00 46.50 262 PRO A CA 1
ATOM 2147 C C . PRO A 1 262 ? -21.992 -9.179 29.908 1.00 46.50 262 PRO A C 1
ATOM 2149 O O . PRO A 1 262 ? -22.403 -7.997 29.993 1.00 46.50 262 PRO A O 1
#